Protein AF-A0A942V694-F1 (afdb_monomer_lite)

Sequence (223 aa):
MKKVVFLIVALILMGCSHNNITNNKSFADTCNTEEAICKRNYSVLAEEVEKFNTVGGAFILVNLENDEVLNSASISILESFDYNQDFSYTPNNVMKLLKKDRLATTSQFVQDYATFIKTANKKDLEELRENVTQGTAKKINIEGISIYGLTATDYKLDNPDDVVTTFLGHFIYQGQEYALITFLDAPKGIKSTYNFNSSGWNATELARKIVESVVLNANLAKR

Radius of gyration: 19.95 Å; chains: 1; bounding box: 40×88×41 Å

Structure (mmCIF, N/CA/C/O backbone):
data_AF-A0A942V694-F1
#
_entry.id   AF-A0A942V694-F1
#
loop_
_atom_site.group_PDB
_atom_site.id
_atom_site.type_symbol
_atom_site.label_atom_id
_atom_site.label_alt_id
_atom_site.label_comp_id
_atom_site.label_asym_id
_atom_site.label_entity_id
_atom_site.label_seq_id
_atom_site.pdbx_PDB_ins_code
_atom_site.Cartn_x
_atom_site.Cartn_y
_atom_site.Cartn_z
_atom_site.occupancy
_atom_site.B_iso_or_equiv
_atom_site.auth_seq_id
_atom_site.auth_comp_id
_atom_site.auth_asym_id
_atom_site.auth_atom_id
_atom_site.pdbx_PDB_model_num
ATOM 1 N N . MET A 1 1 ? 0.916 -71.285 13.491 1.00 44.69 1 MET A N 1
ATOM 2 C CA . MET A 1 1 ? 1.654 -70.184 12.832 1.00 44.69 1 MET A CA 1
ATOM 3 C C . MET A 1 1 ? 0.722 -69.449 11.874 1.00 44.69 1 MET A C 1
ATOM 5 O O . MET A 1 1 ? 0.488 -69.936 10.778 1.00 44.69 1 MET A O 1
ATOM 9 N N . LYS A 1 2 ? 0.150 -68.313 12.282 1.00 37.34 2 LYS A N 1
ATOM 10 C CA . LYS A 1 2 ? -0.494 -67.347 11.379 1.00 37.34 2 LYS A CA 1
ATOM 11 C C . LYS A 1 2 ? -0.083 -65.961 11.869 1.00 37.34 2 LYS A C 1
ATOM 13 O O . LYS A 1 2 ? -0.462 -65.565 12.964 1.00 37.34 2 LYS A O 1
ATOM 18 N N . LYS A 1 3 ? 0.798 -65.302 11.114 1.00 38.66 3 LYS A N 1
ATOM 19 C CA . LYS A 1 3 ? 1.272 -63.943 11.397 1.00 38.66 3 LYS A CA 1
ATOM 20 C C . LYS A 1 3 ? 0.160 -62.973 10.998 1.00 38.66 3 LYS A C 1
ATOM 22 O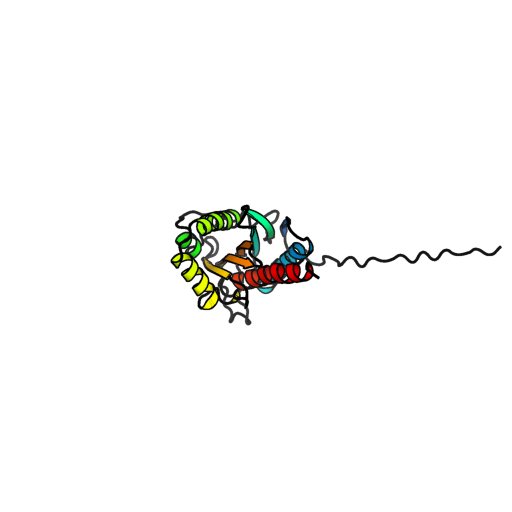 O . LYS A 1 3 ? -0.223 -62.942 9.833 1.00 38.66 3 LYS A O 1
ATOM 27 N N . VAL A 1 4 ? -0.363 -62.224 11.962 1.00 45.66 4 VAL A N 1
ATOM 28 C CA . VAL A 1 4 ? -1.246 -61.081 11.712 1.00 45.66 4 VAL A CA 1
ATOM 29 C C . VAL A 1 4 ? -0.344 -59.910 11.333 1.00 45.66 4 VAL A C 1
ATOM 31 O O . VAL A 1 4 ? 0.489 -59.483 12.129 1.00 45.66 4 VAL A O 1
ATOM 34 N N . VAL A 1 5 ? -0.452 -59.454 10.089 1.00 42.06 5 VAL A N 1
ATOM 35 C CA . VAL A 1 5 ? 0.247 -58.270 9.582 1.00 42.06 5 VAL A CA 1
ATOM 36 C C . VAL A 1 5 ? -0.581 -57.050 9.976 1.00 42.06 5 VAL A C 1
ATOM 38 O O . VAL A 1 5 ? -1.708 -56.892 9.513 1.00 42.06 5 VAL A O 1
ATOM 41 N N . PHE A 1 6 ? -0.035 -56.209 10.853 1.00 37.44 6 PHE A N 1
ATOM 42 C CA . PHE A 1 6 ? -0.572 -54.881 11.140 1.00 37.44 6 PHE A CA 1
ATOM 43 C C . PHE A 1 6 ? -0.340 -53.988 9.915 1.00 37.44 6 PHE A C 1
ATOM 45 O O . PHE A 1 6 ? 0.799 -53.647 9.597 1.00 37.44 6 PHE A O 1
ATOM 52 N N . LEU A 1 7 ? -1.415 -53.625 9.218 1.00 34.94 7 LEU A N 1
ATOM 53 C CA . LEU A 1 7 ? -1.384 -52.630 8.151 1.00 34.94 7 LEU A CA 1
ATOM 54 C C . LEU A 1 7 ? -1.483 -51.242 8.802 1.00 34.94 7 LEU A C 1
ATOM 56 O O . LEU A 1 7 ? -2.574 -50.765 9.107 1.00 34.94 7 LEU A O 1
ATOM 60 N N . ILE A 1 8 ? -0.339 -50.614 9.074 1.00 43.06 8 ILE A N 1
ATOM 61 C CA . ILE A 1 8 ? -0.289 -49.201 9.463 1.00 43.06 8 ILE A CA 1
ATOM 62 C C . ILE A 1 8 ? -0.575 -48.394 8.196 1.00 43.06 8 ILE A C 1
ATOM 64 O O . ILE A 1 8 ? 0.287 -48.235 7.334 1.00 43.06 8 ILE A O 1
ATOM 68 N N . VAL A 1 9 ? -1.813 -47.922 8.063 1.00 39.94 9 VAL A N 1
ATOM 69 C CA . VAL A 1 9 ? -2.175 -46.897 7.085 1.00 39.94 9 VAL A CA 1
ATOM 70 C C . VAL A 1 9 ? -1.525 -45.603 7.560 1.00 39.94 9 VAL A C 1
ATOM 72 O O . VAL A 1 9 ? -2.011 -44.952 8.483 1.00 39.94 9 VAL A O 1
ATOM 75 N N . ALA A 1 10 ? -0.380 -45.264 6.973 1.00 40.47 10 ALA A N 1
ATOM 76 C CA . ALA A 1 10 ? 0.222 -43.954 7.142 1.00 40.47 10 ALA A CA 1
ATOM 77 C C . ALA A 1 10 ? -0.746 -42.912 6.563 1.00 40.47 10 ALA A C 1
ATOM 79 O O . ALA A 1 10 ? -0.917 -42.823 5.346 1.00 40.47 10 ALA A O 1
ATOM 80 N N . LEU A 1 11 ? -1.405 -42.145 7.436 1.00 38.88 11 LEU A N 1
ATOM 81 C CA . LEU A 1 11 ? -2.049 -40.895 7.052 1.00 38.88 11 LEU A CA 1
ATOM 82 C C . LEU A 1 11 ? -0.938 -39.958 6.569 1.00 38.88 11 LEU A C 1
ATOM 84 O O . LEU A 1 11 ? -0.252 -39.315 7.364 1.00 38.88 11 LEU A O 1
ATOM 88 N N . ILE A 1 12 ? -0.740 -39.903 5.256 1.00 40.62 12 ILE A N 1
ATOM 89 C CA . ILE A 1 12 ? -0.000 -38.819 4.624 1.00 40.62 12 ILE A CA 1
ATOM 90 C C . ILE A 1 12 ? -0.906 -37.597 4.759 1.00 40.62 12 ILE A C 1
ATOM 92 O O . ILE A 1 12 ? -1.811 -37.381 3.954 1.00 40.62 12 ILE A O 1
ATOM 96 N N . LEU A 1 13 ? -0.704 -36.832 5.833 1.00 42.09 13 LEU A N 1
ATOM 97 C CA . LEU A 1 13 ? -1.158 -35.453 5.906 1.00 42.09 13 LEU A CA 1
ATOM 98 C C . LEU A 1 13 ? -0.535 -34.744 4.703 1.00 42.09 13 LEU A C 1
ATOM 100 O O . LEU A 1 13 ? 0.668 -34.488 4.677 1.00 42.09 13 LEU A O 1
ATOM 104 N N . MET A 1 14 ? -1.352 -34.478 3.684 1.00 44.06 14 MET A N 1
ATOM 105 C CA . MET A 1 14 ? -1.033 -33.508 2.647 1.00 44.06 14 MET A CA 1
ATOM 106 C C . MET A 1 14 ? -0.942 -32.147 3.336 1.00 44.06 14 MET A C 1
ATOM 108 O O . MET A 1 14 ? -1.908 -31.394 3.404 1.00 44.06 14 MET A O 1
ATOM 112 N N . GLY A 1 15 ? 0.225 -31.855 3.907 1.00 37.41 15 GLY A N 1
ATOM 113 C CA . GLY A 1 15 ? 0.620 -30.487 4.163 1.00 37.41 15 GLY A CA 1
ATOM 114 C C . GLY A 1 15 ? 0.620 -29.784 2.816 1.00 37.41 15 GLY A C 1
ATOM 115 O O . GLY A 1 15 ? 1.314 -30.221 1.896 1.00 37.41 15 GLY A O 1
ATOM 116 N N . CYS A 1 16 ? -0.199 -28.743 2.679 1.00 40.03 16 CYS A N 1
ATOM 117 C CA . CYS A 1 16 ? -0.121 -27.833 1.550 1.00 40.03 16 CYS A CA 1
ATOM 118 C C . CYS A 1 16 ? 1.316 -27.318 1.475 1.00 40.03 16 CYS A C 1
ATOM 120 O O . CYS A 1 16 ? 1.776 -26.520 2.295 1.00 40.03 16 CYS A O 1
ATOM 122 N N . SER A 1 17 ? 2.029 -27.879 0.510 1.00 34.69 17 SER A N 1
ATOM 123 C CA . SER A 1 17 ? 3.373 -27.522 0.119 1.00 34.69 17 SER A CA 1
ATOM 124 C C . SER A 1 17 ? 3.419 -26.015 -0.138 1.00 34.69 17 SER A C 1
ATOM 126 O O . SER A 1 17 ? 2.742 -25.513 -1.033 1.00 34.69 17 SER A O 1
ATOM 128 N N . HIS A 1 18 ? 4.191 -25.292 0.678 1.00 50.06 18 HIS A N 1
ATOM 129 C CA . HIS A 1 18 ? 4.671 -23.954 0.342 1.00 50.06 18 HIS A CA 1
ATOM 130 C C . HIS A 1 18 ? 5.668 -24.119 -0.807 1.00 50.06 18 HIS A C 1
ATOM 132 O O . HIS A 1 18 ? 6.870 -24.219 -0.577 1.00 50.06 18 HIS A O 1
ATOM 138 N N . ASN A 1 19 ? 5.170 -24.234 -2.034 1.00 42.19 19 ASN A N 1
ATOM 139 C CA . ASN A 1 19 ? 6.017 -24.251 -3.216 1.00 42.19 19 ASN A CA 1
ATOM 140 C C . ASN A 1 19 ? 6.008 -22.871 -3.876 1.00 42.19 19 ASN A C 1
ATOM 142 O O . ASN A 1 19 ? 4.957 -22.374 -4.271 1.00 42.19 19 ASN A O 1
ATOM 146 N N . ASN A 1 20 ? 7.231 -22.348 -4.029 1.00 41.53 20 ASN A N 1
ATOM 147 C CA . ASN A 1 20 ? 7.684 -21.221 -4.851 1.00 41.53 20 ASN A CA 1
ATOM 148 C C . ASN A 1 20 ? 7.769 -19.822 -4.215 1.00 41.53 20 ASN A C 1
ATOM 150 O O . ASN A 1 20 ? 7.378 -18.833 -4.820 1.00 41.53 20 ASN A O 1
ATOM 154 N N . ILE A 1 21 ? 8.457 -19.712 -3.073 1.00 51.19 21 ILE A N 1
ATOM 155 C CA . ILE A 1 21 ? 9.292 -18.526 -2.778 1.00 51.19 21 ILE A CA 1
ATOM 156 C C . ILE A 1 21 ? 10.756 -18.907 -3.062 1.00 51.19 21 ILE A C 1
ATOM 158 O O . ILE A 1 21 ? 11.577 -18.990 -2.159 1.00 51.19 21 ILE A O 1
ATOM 162 N N . THR A 1 22 ? 11.086 -19.274 -4.303 1.00 46.12 22 THR A N 1
ATOM 163 C CA . THR A 1 22 ? 12.432 -19.787 -4.658 1.00 46.12 22 THR A CA 1
ATOM 164 C C . THR A 1 22 ? 13.225 -18.873 -5.592 1.00 46.12 22 THR A C 1
ATOM 166 O O . THR A 1 22 ? 14.375 -19.180 -5.886 1.00 46.12 22 THR A O 1
ATOM 169 N N . ASN A 1 23 ? 12.658 -17.736 -6.015 1.00 55.78 23 ASN A N 1
ATOM 170 C CA . ASN A 1 23 ? 13.355 -16.729 -6.834 1.00 55.78 23 ASN A CA 1
ATOM 171 C C . ASN A 1 23 ? 13.641 -15.408 -6.093 1.00 55.78 23 ASN A C 1
ATOM 173 O O . ASN A 1 23 ? 14.324 -14.542 -6.636 1.00 55.78 23 ASN A O 1
ATOM 177 N N . ASN A 1 24 ? 13.150 -15.253 -4.861 1.00 58.69 24 ASN A N 1
ATOM 178 C CA . ASN A 1 24 ? 13.370 -14.056 -4.051 1.00 58.69 24 ASN A CA 1
ATOM 179 C C . ASN A 1 24 ? 14.595 -14.277 -3.170 1.00 58.69 24 ASN A C 1
ATOM 181 O O . ASN A 1 24 ? 14.651 -15.253 -2.424 1.00 58.69 24 ASN A O 1
ATOM 185 N N . LYS A 1 25 ? 15.581 -13.384 -3.264 1.00 68.62 25 LYS A N 1
ATOM 186 C CA . LYS A 1 25 ? 16.811 -13.492 -2.469 1.00 68.62 25 LYS A CA 1
ATOM 187 C C . LYS A 1 25 ? 16.602 -13.085 -1.009 1.00 68.62 25 LYS A C 1
ATOM 189 O O . LYS A 1 25 ? 17.443 -13.398 -0.171 1.00 68.62 25 LYS A O 1
ATOM 194 N N . SER A 1 26 ? 15.486 -12.427 -0.694 1.00 91.06 26 SER A N 1
ATOM 195 C CA . SER A 1 26 ? 15.079 -12.132 0.676 1.00 91.06 26 SER A CA 1
ATOM 196 C C . SER A 1 26 ? 13.559 -12.144 0.844 1.00 91.06 26 SER A C 1
ATOM 198 O O . SER A 1 26 ? 12.813 -11.711 -0.041 1.00 91.06 26 SER A O 1
ATOM 200 N N . PHE A 1 27 ? 13.130 -12.654 1.998 1.00 95.31 27 PHE A N 1
ATOM 201 C CA . PHE A 1 27 ? 11.769 -12.586 2.510 1.00 95.31 27 PHE A CA 1
ATOM 202 C C . PHE A 1 27 ? 11.837 -12.234 3.999 1.00 95.31 27 PHE A C 1
ATOM 204 O O . PHE A 1 27 ? 12.536 -12.911 4.754 1.00 95.31 27 PHE A O 1
ATOM 211 N N . ALA A 1 28 ? 11.131 -11.183 4.403 1.00 96.50 28 ALA A N 1
ATOM 212 C CA . ALA A 1 28 ? 10.998 -10.759 5.795 1.00 96.50 28 ALA A CA 1
ATOM 213 C C . ALA A 1 28 ? 9.519 -10.538 6.103 1.00 96.50 28 ALA A C 1
ATOM 215 O O . ALA A 1 28 ? 8.803 -9.969 5.279 1.00 96.50 28 ALA A O 1
ATOM 216 N N . ASP A 1 29 ? 9.048 -10.984 7.265 1.00 97.44 29 ASP A N 1
ATOM 217 C CA . ASP A 1 29 ? 7.632 -10.908 7.609 1.00 97.44 29 ASP A CA 1
ATOM 218 C C . ASP A 1 29 ? 7.370 -10.714 9.106 1.00 97.44 29 ASP A C 1
ATOM 220 O O . ASP A 1 29 ? 8.244 -10.855 9.960 1.00 97.44 29 ASP A O 1
ATOM 224 N N . THR A 1 30 ? 6.137 -10.336 9.426 1.00 98.00 30 THR A N 1
ATOM 225 C CA . THR A 1 30 ? 5.597 -10.323 10.788 1.00 98.00 30 THR A CA 1
ATOM 226 C C . THR A 1 30 ? 4.150 -10.788 10.729 1.00 98.00 30 THR A C 1
ATOM 228 O O . THR A 1 30 ? 3.381 -10.337 9.874 1.00 98.00 30 THR A O 1
ATOM 231 N N . CYS A 1 31 ? 3.761 -11.666 11.654 1.00 97.56 31 CYS A N 1
ATOM 232 C CA . CYS A 1 31 ? 2.393 -12.156 11.781 1.00 97.56 31 CYS A CA 1
ATOM 233 C C . CYS A 1 31 ? 1.949 -12.134 13.247 1.00 97.56 31 CYS A C 1
ATOM 235 O O . CYS A 1 31 ? 2.303 -13.018 14.022 1.00 97.56 31 CYS A O 1
ATOM 237 N N . ASN A 1 32 ? 1.137 -11.136 13.593 1.00 96.69 32 ASN A N 1
ATOM 238 C CA . ASN A 1 32 ? 0.504 -10.956 14.902 1.00 96.69 32 ASN A CA 1
ATOM 239 C C . ASN A 1 32 ? -1.033 -11.055 14.784 1.00 96.69 32 ASN A C 1
ATOM 241 O O . ASN A 1 32 ? -1.786 -10.437 15.530 1.00 96.69 32 ASN A O 1
ATOM 245 N N . THR A 1 33 ? -1.519 -11.811 13.798 1.00 92.56 33 THR A N 1
ATOM 246 C CA . THR A 1 33 ? -2.944 -12.083 13.557 1.00 92.56 33 THR A CA 1
ATOM 247 C C . THR A 1 33 ? -3.130 -13.555 13.167 1.00 92.56 33 THR A C 1
ATOM 249 O O . THR A 1 33 ? -2.228 -14.368 13.366 1.00 92.56 33 THR A O 1
ATOM 252 N N . GLU A 1 34 ? -4.290 -13.938 12.635 1.00 92.56 34 GLU A N 1
ATOM 253 C CA . GLU A 1 34 ? -4.532 -15.313 12.200 1.00 92.56 34 GLU A CA 1
ATOM 254 C C . GLU A 1 34 ? -3.532 -15.751 11.117 1.00 92.56 34 GLU A C 1
ATOM 256 O O . GLU A 1 34 ? -3.403 -15.125 10.062 1.00 92.56 34 GLU A O 1
ATOM 261 N N . GLU A 1 35 ? -2.871 -16.889 11.340 1.00 92.62 35 GLU A N 1
ATOM 262 C CA . GLU A 1 35 ? -1.840 -17.430 10.444 1.00 92.62 35 GLU A CA 1
ATOM 263 C C . GLU A 1 35 ? -2.348 -17.617 9.001 1.00 92.62 35 GLU A C 1
ATOM 265 O O . GLU A 1 35 ? -1.611 -17.407 8.034 1.00 92.62 35 GLU A O 1
ATOM 270 N N . ALA A 1 36 ? -3.628 -17.969 8.839 1.00 92.19 36 ALA A N 1
ATOM 271 C CA . ALA A 1 36 ? -4.270 -18.110 7.534 1.00 92.19 36 ALA A CA 1
ATOM 272 C C . ALA A 1 36 ? -4.338 -16.779 6.760 1.00 92.19 36 ALA A C 1
ATOM 274 O O . ALA A 1 36 ? -4.115 -16.767 5.546 1.00 92.19 36 ALA A O 1
ATOM 275 N N . ILE A 1 37 ? -4.589 -15.660 7.453 1.00 93.69 37 ILE A N 1
ATOM 276 C CA . ILE A 1 37 ? -4.586 -14.313 6.863 1.00 93.69 37 ILE A CA 1
ATOM 277 C C . ILE A 1 37 ? -3.171 -13.965 6.402 1.00 93.69 37 ILE A C 1
ATOM 279 O O . ILE A 1 37 ? -2.987 -13.580 5.247 1.00 93.69 37 ILE A O 1
ATOM 283 N N . CYS A 1 38 ? -2.172 -14.166 7.267 1.00 96.56 38 CYS A N 1
ATOM 284 C CA . CYS A 1 38 ? -0.771 -13.888 6.955 1.00 96.56 38 CYS A CA 1
ATOM 285 C C . CYS A 1 38 ? -0.301 -14.680 5.727 1.00 96.56 38 CYS A C 1
ATOM 287 O O . CYS A 1 38 ? 0.155 -14.091 4.750 1.00 96.56 38 CYS A O 1
ATOM 289 N N . LYS A 1 39 ? -0.511 -16.004 5.707 1.00 95.44 39 LYS A N 1
ATOM 290 C CA . LYS A 1 39 ? -0.142 -16.868 4.569 1.00 95.44 39 LYS A CA 1
ATOM 291 C C . LYS A 1 39 ? -0.796 -16.433 3.258 1.00 95.44 39 LYS A C 1
ATOM 293 O O . LYS A 1 39 ? -0.138 -16.412 2.212 1.00 95.44 39 LYS A O 1
ATOM 298 N N . ARG A 1 40 ? -2.079 -16.055 3.302 1.00 96.06 40 ARG A N 1
ATOM 299 C CA . ARG A 1 40 ? -2.786 -15.530 2.126 1.00 96.06 40 ARG A CA 1
ATOM 300 C C . ARG A 1 40 ? -2.174 -14.212 1.658 1.00 96.06 40 ARG A C 1
ATOM 302 O O . ARG A 1 40 ? -1.935 -14.052 0.467 1.00 96.06 40 ARG A O 1
ATOM 309 N N . ASN A 1 41 ? -1.876 -13.302 2.578 1.00 97.94 41 ASN A N 1
ATOM 310 C CA . ASN A 1 41 ? -1.279 -12.006 2.267 1.00 97.94 41 ASN A CA 1
ATOM 311 C C . ASN A 1 41 ? 0.138 -12.129 1.691 1.00 97.94 41 ASN A C 1
ATOM 313 O O . ASN A 1 41 ? 0.483 -11.411 0.755 1.00 97.94 41 ASN A O 1
ATOM 317 N N . TYR A 1 42 ? 0.939 -13.076 2.183 1.00 97.94 42 TYR A N 1
ATOM 318 C CA . TYR A 1 42 ? 2.275 -13.355 1.646 1.00 97.94 42 TYR A CA 1
ATOM 319 C C . TYR A 1 42 ? 2.207 -13.883 0.215 1.00 97.94 42 TYR A C 1
ATOM 321 O O . TYR A 1 42 ? 2.957 -13.433 -0.649 1.00 97.94 42 TYR A O 1
ATOM 329 N N . SER A 1 43 ? 1.255 -14.782 -0.050 1.00 96.81 43 SER A N 1
ATOM 330 C CA . SER A 1 43 ? 1.003 -15.304 -1.398 1.00 96.81 43 SER A CA 1
ATOM 331 C C . SER A 1 43 ? 0.549 -14.188 -2.342 1.00 96.81 43 SER A C 1
ATOM 333 O O . SER A 1 43 ? 1.079 -14.056 -3.438 1.00 96.81 43 SER A O 1
ATOM 335 N N . VAL A 1 44 ? -0.361 -13.322 -1.884 1.00 97.94 44 VAL A N 1
ATOM 336 C CA . VAL A 1 44 ? -0.815 -12.139 -2.631 1.00 97.94 44 VAL A CA 1
ATOM 337 C C . VAL A 1 44 ? 0.350 -11.211 -2.989 1.00 97.94 44 VAL A C 1
ATOM 339 O O . VAL A 1 44 ? 0.422 -10.744 -4.125 1.00 97.94 44 VAL A O 1
ATOM 342 N N . LEU A 1 45 ? 1.268 -10.944 -2.052 1.00 98.38 45 LEU A N 1
ATOM 343 C CA . LEU A 1 45 ? 2.449 -10.126 -2.333 1.00 98.38 45 LEU A CA 1
ATOM 344 C C . LEU A 1 45 ? 3.338 -10.788 -3.394 1.00 98.38 45 LEU A C 1
ATOM 346 O O . LEU A 1 45 ? 3.735 -10.120 -4.346 1.00 98.38 45 LEU A O 1
ATOM 350 N N . ALA A 1 46 ? 3.621 -12.086 -3.254 1.00 97.38 46 ALA A N 1
ATOM 351 C CA . ALA A 1 46 ? 4.437 -12.831 -4.211 1.00 97.38 46 ALA A CA 1
ATOM 352 C C . ALA A 1 46 ? 3.822 -12.829 -5.622 1.00 97.38 46 ALA A C 1
ATOM 354 O O . ALA A 1 46 ? 4.522 -12.544 -6.592 1.00 97.38 46 ALA A O 1
ATOM 355 N N . GLU A 1 47 ? 2.510 -13.061 -5.729 1.00 97.12 47 GLU A N 1
ATOM 356 C CA . GLU A 1 47 ? 1.776 -13.019 -6.997 1.00 97.12 47 GLU A CA 1
ATOM 357 C C . GLU A 1 47 ? 1.863 -11.647 -7.675 1.00 97.12 47 GLU A C 1
ATOM 359 O O . GLU A 1 47 ? 2.059 -11.572 -8.886 1.00 97.12 47 GLU A O 1
ATOM 364 N N . GLU A 1 48 ? 1.706 -10.548 -6.928 1.00 97.81 48 GLU A N 1
ATOM 365 C CA . GLU A 1 48 ? 1.763 -9.204 -7.514 1.00 97.81 48 GLU A CA 1
ATOM 366 C C . GLU A 1 48 ? 3.200 -8.791 -7.881 1.00 97.81 48 GLU A C 1
ATOM 368 O O . GLU A 1 48 ? 3.390 -8.145 -8.914 1.00 97.81 48 GLU A O 1
ATOM 373 N N . VAL A 1 49 ? 4.208 -9.210 -7.103 1.00 97.12 49 VAL A N 1
ATOM 374 C CA . VAL A 1 49 ? 5.635 -9.046 -7.448 1.00 97.12 49 VAL A CA 1
ATOM 375 C C . VAL A 1 49 ? 5.955 -9.746 -8.772 1.00 97.12 49 VAL A C 1
ATOM 377 O O . VAL A 1 49 ? 6.550 -9.141 -9.667 1.00 97.12 49 VAL A O 1
ATOM 380 N N . GLU A 1 50 ? 5.504 -10.990 -8.944 1.00 96.44 50 GLU A N 1
ATOM 381 C CA . GLU A 1 50 ? 5.706 -11.748 -10.182 1.00 96.44 50 GLU A CA 1
ATOM 382 C C . GLU A 1 50 ? 4.930 -11.136 -11.357 1.00 96.44 50 GLU A C 1
ATOM 384 O O . GLU A 1 50 ? 5.499 -10.854 -12.414 1.00 96.44 50 GLU A O 1
ATOM 389 N N . LYS A 1 51 ? 3.635 -10.865 -11.169 1.00 97.31 51 LYS A N 1
ATOM 390 C CA . LYS A 1 51 ? 2.732 -10.320 -12.196 1.00 97.31 51 LYS A CA 1
ATOM 391 C C . LYS A 1 51 ? 3.233 -9.012 -12.797 1.00 97.31 51 LYS A C 1
ATOM 393 O O . LYS A 1 51 ? 3.069 -8.796 -13.999 1.00 97.31 51 LYS A O 1
ATOM 398 N N . PHE A 1 52 ? 3.798 -8.131 -11.974 1.00 97.44 52 PHE A N 1
ATOM 399 C CA . PHE A 1 52 ? 4.342 -6.851 -12.425 1.00 97.44 52 PHE A CA 1
ATOM 400 C C . PHE A 1 52 ? 5.845 -6.893 -12.705 1.00 97.44 52 PHE A C 1
ATOM 402 O O . PHE A 1 52 ? 6.410 -5.849 -13.031 1.00 97.44 52 PHE A O 1
ATOM 409 N N . ASN A 1 53 ? 6.481 -8.068 -12.620 1.00 96.25 53 ASN A N 1
ATOM 410 C CA . ASN A 1 53 ? 7.917 -8.258 -12.820 1.00 96.25 53 ASN A CA 1
ATOM 411 C C . ASN A 1 53 ? 8.743 -7.209 -12.052 1.00 96.25 53 ASN A C 1
ATOM 413 O O . ASN A 1 53 ? 9.534 -6.465 -12.641 1.00 96.25 53 ASN A O 1
ATOM 417 N N . THR A 1 54 ? 8.457 -7.081 -10.756 1.00 96.00 54 THR A N 1
ATOM 418 C CA . THR A 1 54 ? 9.051 -6.052 -9.897 1.00 96.00 54 THR A CA 1
ATOM 419 C C . THR A 1 54 ? 10.428 -6.488 -9.386 1.00 96.00 54 THR A C 1
ATOM 421 O O . THR A 1 54 ? 10.767 -7.670 -9.387 1.00 96.00 54 THR A O 1
ATOM 424 N N . VAL A 1 55 ? 11.238 -5.529 -8.929 1.00 95.56 55 VAL A N 1
ATOM 425 C CA . VAL A 1 55 ? 12.494 -5.811 -8.195 1.00 95.56 55 VAL A CA 1
ATOM 426 C C . VAL A 1 55 ? 12.185 -6.304 -6.777 1.00 95.56 55 VAL A C 1
ATOM 428 O O . VAL A 1 55 ? 12.928 -7.086 -6.184 1.00 95.56 55 VAL A O 1
ATOM 431 N N . GLY A 1 56 ? 11.052 -5.870 -6.239 1.00 96.75 56 GLY A N 1
ATOM 432 C CA . GLY A 1 56 ? 10.539 -6.320 -4.964 1.00 96.75 56 GLY A CA 1
ATOM 433 C C . GLY A 1 56 ? 9.250 -5.608 -4.598 1.00 96.75 56 GLY A C 1
ATOM 434 O O . GLY A 1 56 ? 8.648 -4.890 -5.407 1.00 96.75 56 GLY A O 1
ATOM 435 N N . GLY A 1 57 ? 8.811 -5.827 -3.370 1.00 97.94 57 GLY A N 1
ATOM 436 C CA . GLY A 1 57 ? 7.577 -5.261 -2.862 1.00 97.94 57 GLY A CA 1
ATOM 437 C C . GLY A 1 57 ? 7.419 -5.489 -1.372 1.00 97.94 57 GLY A C 1
ATOM 438 O O . GLY A 1 57 ? 8.118 -6.306 -0.771 1.00 97.94 57 GLY A O 1
ATOM 439 N N . ALA A 1 58 ? 6.491 -4.754 -0.774 1.00 98.69 58 ALA A N 1
ATOM 440 C CA . ALA A 1 58 ? 6.181 -4.884 0.635 1.00 98.69 58 ALA A CA 1
ATOM 441 C C . ALA A 1 58 ? 4.768 -4.413 0.971 1.00 98.69 58 ALA A C 1
ATOM 443 O O . ALA A 1 58 ? 4.139 -3.663 0.219 1.00 98.69 58 ALA A O 1
ATOM 444 N N . PHE A 1 59 ? 4.291 -4.816 2.142 1.00 98.81 59 PHE A N 1
ATOM 445 C CA . PHE A 1 59 ? 3.137 -4.204 2.784 1.00 98.81 59 PHE A CA 1
ATOM 446 C C . PHE A 1 59 ? 3.283 -4.225 4.306 1.00 98.81 59 PHE A C 1
ATOM 448 O O . PHE A 1 59 ? 3.967 -5.089 4.858 1.00 98.81 59 PHE A O 1
ATOM 455 N N . ILE A 1 60 ? 2.581 -3.309 4.976 1.00 98.88 60 ILE A N 1
ATOM 456 C CA . ILE A 1 60 ? 2.411 -3.302 6.433 1.00 98.88 60 ILE A CA 1
ATOM 457 C C . ILE A 1 60 ? 0.951 -2.978 6.745 1.00 98.88 60 ILE A C 1
ATOM 459 O O . ILE A 1 60 ? 0.435 -1.947 6.309 1.00 98.88 60 ILE A O 1
ATOM 463 N N . LEU A 1 61 ? 0.307 -3.863 7.500 1.00 98.62 61 LEU A N 1
ATOM 464 C CA . LEU A 1 61 ? -1.033 -3.719 8.053 1.00 98.62 61 LEU A CA 1
ATOM 465 C C . LEU A 1 61 ? -0.925 -3.438 9.556 1.00 98.62 61 LEU A C 1
ATOM 467 O O . LEU A 1 61 ? -0.349 -4.234 10.300 1.00 98.62 61 LEU A O 1
ATOM 471 N N . VAL A 1 62 ? -1.504 -2.326 9.996 1.00 98.44 62 VAL A N 1
ATOM 472 C CA . VAL A 1 62 ? -1.438 -1.829 11.375 1.00 98.44 62 VAL A CA 1
ATOM 473 C C . VAL A 1 62 ? -2.845 -1.695 11.942 1.00 98.44 62 VAL A C 1
ATOM 475 O O . VAL A 1 62 ? -3.733 -1.180 11.264 1.00 98.44 62 VAL A O 1
ATOM 478 N N . ASN A 1 63 ? -3.052 -2.123 13.184 1.00 96.88 63 ASN A N 1
ATOM 479 C CA . ASN A 1 63 ? -4.255 -1.796 13.942 1.00 96.88 63 ASN A CA 1
ATOM 480 C C . ASN A 1 63 ? -4.143 -0.359 14.477 1.00 96.88 63 ASN A C 1
ATOM 482 O O . ASN A 1 63 ? -3.227 -0.050 15.231 1.00 96.88 63 ASN A O 1
ATOM 486 N N . LEU A 1 64 ? -5.070 0.524 14.097 1.00 96.56 64 LEU A N 1
ATOM 487 C CA . LEU A 1 64 ? -5.021 1.942 14.480 1.00 96.56 64 LEU A CA 1
ATOM 488 C C . LEU A 1 64 ? -5.430 2.222 15.933 1.00 96.56 64 LEU A C 1
ATOM 490 O O . LEU A 1 64 ? -5.190 3.323 16.429 1.00 96.56 64 LEU A O 1
ATOM 494 N N . GLU A 1 65 ? -6.036 1.255 16.621 1.00 94.06 65 GLU A N 1
ATOM 495 C CA . GLU A 1 65 ? -6.433 1.407 18.023 1.00 94.06 65 GLU A CA 1
ATOM 496 C C . GLU A 1 65 ? -5.233 1.306 18.971 1.00 94.06 65 GLU A C 1
ATOM 498 O O . GLU A 1 65 ? -5.116 2.095 19.908 1.00 94.06 65 GLU A O 1
ATOM 503 N N . ASN A 1 66 ? -4.328 0.358 18.716 1.00 94.75 66 ASN A N 1
ATOM 504 C CA . ASN A 1 66 ? -3.169 0.073 19.566 1.00 94.75 66 ASN A CA 1
ATOM 505 C C . ASN A 1 66 ? -1.813 0.284 18.861 1.00 94.75 66 ASN A C 1
ATOM 507 O O . ASN A 1 66 ? -0.775 0.008 19.457 1.00 94.75 66 ASN A O 1
ATOM 511 N 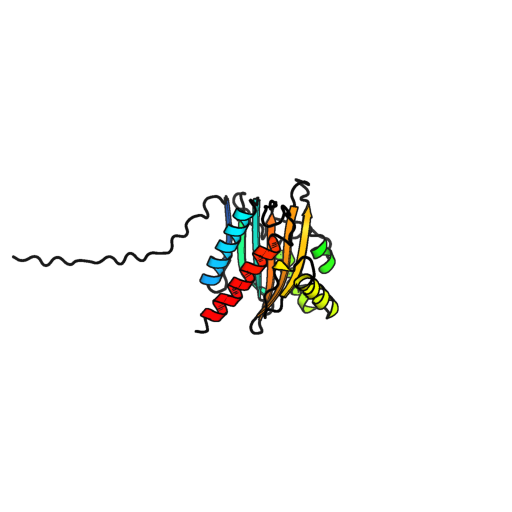N . ASP A 1 67 ? -1.823 0.774 17.618 1.00 94.88 67 ASP A N 1
ATOM 512 C CA . ASP A 1 67 ? -0.659 0.993 16.747 1.00 94.88 67 ASP A CA 1
ATOM 513 C C . ASP A 1 67 ? 0.188 -0.277 16.478 1.00 94.88 67 ASP A C 1
ATOM 515 O O . ASP A 1 67 ? 1.351 -0.192 16.075 1.00 94.88 67 ASP A O 1
ATOM 519 N N . GLU A 1 68 ? -0.381 -1.471 16.672 1.00 96.50 68 GLU A N 1
ATOM 520 C CA . GLU A 1 68 ? 0.311 -2.749 16.490 1.00 96.50 68 GLU A CA 1
ATOM 521 C C . GLU A 1 68 ? 0.389 -3.158 15.013 1.00 96.50 68 GLU A C 1
ATOM 523 O O . GLU A 1 68 ? -0.610 -3.139 14.288 1.00 96.50 68 GLU A O 1
ATOM 528 N N . VAL A 1 69 ? 1.569 -3.602 14.563 1.00 98.12 69 VAL A N 1
ATOM 529 C CA . VAL A 1 69 ? 1.729 -4.254 13.253 1.00 98.12 69 VAL A CA 1
ATOM 530 C C . VAL A 1 69 ? 1.105 -5.647 13.321 1.00 98.12 69 VAL A C 1
ATOM 532 O O . VAL A 1 69 ? 1.667 -6.552 13.934 1.00 98.12 69 VAL A O 1
ATOM 535 N N . LEU A 1 70 ? -0.044 -5.829 12.672 1.00 97.75 70 LEU A N 1
ATOM 536 C CA . LEU A 1 70 ? -0.757 -7.108 12.636 1.00 97.75 70 LEU A CA 1
ATOM 537 C C . LEU A 1 70 ? -0.148 -8.073 11.626 1.00 97.75 70 LEU A C 1
ATOM 539 O O . LEU A 1 70 ? -0.063 -9.275 11.870 1.00 97.75 70 LEU A O 1
ATOM 543 N N . ASN A 1 71 ? 0.231 -7.557 10.459 1.00 98.56 71 ASN A N 1
ATOM 544 C CA . ASN A 1 71 ? 0.816 -8.358 9.400 1.00 98.56 71 ASN A CA 1
ATOM 545 C C . ASN A 1 71 ? 1.682 -7.495 8.484 1.00 98.56 71 ASN A C 1
ATOM 547 O O . ASN A 1 71 ? 1.243 -6.443 8.026 1.00 98.56 71 ASN A O 1
ATOM 551 N N . SER A 1 72 ? 2.888 -7.949 8.175 1.00 98.62 72 SER A N 1
ATOM 552 C CA . SER A 1 72 ? 3.748 -7.317 7.178 1.00 98.62 72 SER A CA 1
ATOM 553 C C . SER A 1 72 ? 4.519 -8.366 6.404 1.00 98.62 72 SER A C 1
ATOM 555 O O . SER A 1 72 ? 4.798 -9.444 6.924 1.00 98.62 72 SER A O 1
ATOM 557 N N . ALA A 1 73 ? 4.902 -8.031 5.179 1.00 98.44 73 ALA A N 1
ATOM 558 C CA . ALA A 1 73 ? 5.890 -8.799 4.441 1.00 98.44 73 ALA A CA 1
ATOM 559 C C . ALA A 1 73 ? 6.719 -7.895 3.537 1.00 98.44 73 ALA A C 1
ATOM 561 O O . ALA A 1 73 ? 6.265 -6.824 3.124 1.00 98.44 73 ALA A O 1
ATOM 562 N N . SER A 1 74 ? 7.918 -8.357 3.213 1.00 98.50 74 SER A N 1
ATOM 563 C CA . SER A 1 74 ? 8.787 -7.815 2.186 1.00 98.50 74 SER A CA 1
ATOM 564 C C . SER A 1 74 ? 9.377 -8.946 1.357 1.00 98.50 74 SER A C 1
ATOM 566 O O . SER A 1 74 ? 9.767 -9.986 1.884 1.00 98.50 74 SER A O 1
ATOM 568 N N . ILE A 1 75 ? 9.425 -8.726 0.048 1.00 97.56 75 ILE A N 1
ATOM 569 C CA . ILE A 1 75 ? 10.072 -9.579 -0.939 1.00 97.56 75 ILE A CA 1
ATOM 570 C C . ILE A 1 75 ? 11.107 -8.738 -1.681 1.00 97.56 75 ILE A C 1
ATOM 572 O O . ILE A 1 75 ? 10.781 -7.652 -2.165 1.00 97.56 75 ILE A O 1
ATOM 576 N N . SER A 1 76 ? 12.327 -9.259 -1.816 1.00 95.81 76 SER A N 1
ATOM 577 C CA . SER A 1 76 ? 13.403 -8.598 -2.557 1.00 95.81 76 SER A CA 1
ATOM 578 C C . SER A 1 76 ? 14.247 -9.577 -3.371 1.00 95.81 76 SER A C 1
ATOM 580 O O . SER A 1 76 ? 14.488 -10.718 -2.964 1.00 95.81 76 SER A O 1
ATOM 582 N N . ILE A 1 77 ? 14.753 -9.111 -4.518 1.00 93.06 77 ILE A N 1
ATOM 583 C CA . ILE A 1 77 ? 15.832 -9.781 -5.262 1.00 93.06 77 ILE A CA 1
ATOM 584 C C . ILE A 1 77 ? 17.225 -9.498 -4.684 1.00 93.06 77 ILE A C 1
ATOM 586 O O . ILE A 1 77 ? 18.213 -10.031 -5.195 1.00 93.06 77 ILE A O 1
ATOM 590 N N . LEU A 1 78 ? 17.334 -8.633 -3.676 1.00 91.44 78 LEU A N 1
ATOM 591 C CA . LEU A 1 78 ? 18.564 -8.392 -2.929 1.00 91.44 78 LEU A CA 1
ATOM 592 C C . LEU A 1 78 ? 18.608 -9.330 -1.720 1.00 91.44 78 LEU A C 1
ATOM 594 O O . LEU A 1 78 ? 17.582 -9.610 -1.105 1.00 91.44 78 LEU A O 1
ATOM 598 N N . GLU A 1 79 ? 19.792 -9.848 -1.402 1.00 90.56 79 GLU A N 1
ATOM 599 C CA . GLU A 1 79 ? 19.981 -10.698 -0.224 1.00 90.56 79 GLU A CA 1
ATOM 600 C C . GLU A 1 79 ? 19.833 -9.870 1.053 1.00 90.56 79 GLU A C 1
ATOM 602 O O . GLU A 1 79 ? 20.370 -8.767 1.140 1.00 90.56 79 GLU A O 1
ATOM 607 N N . SER A 1 80 ? 19.128 -10.425 2.044 1.00 91.19 80 SER A N 1
ATOM 608 C CA . SER A 1 80 ? 18.951 -9.815 3.372 1.00 91.19 80 SER A CA 1
ATOM 609 C C . SER A 1 80 ? 18.438 -8.366 3.344 1.00 91.19 80 SER A C 1
ATOM 611 O O . SER A 1 80 ? 18.899 -7.547 4.132 1.00 91.19 80 SER A O 1
ATOM 613 N N . PHE A 1 81 ? 17.515 -8.050 2.431 1.00 95.31 81 PHE A N 1
ATOM 614 C CA . PHE A 1 81 ? 16.967 -6.705 2.258 1.00 95.31 8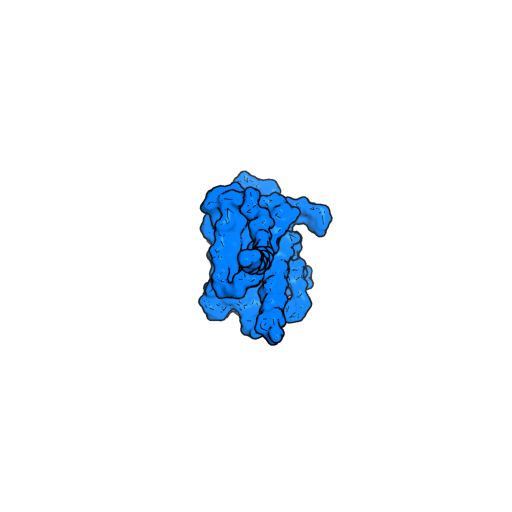1 PHE A CA 1
ATOM 615 C C . PHE A 1 81 ? 15.465 -6.682 2.540 1.00 95.31 81 PHE A C 1
ATOM 617 O O . PHE A 1 81 ? 14.689 -7.331 1.834 1.00 95.31 81 PHE A O 1
ATOM 624 N N . ASP A 1 82 ? 15.062 -5.887 3.526 1.00 96.88 82 ASP A N 1
ATOM 625 C CA . ASP A 1 82 ? 13.672 -5.669 3.908 1.00 96.88 82 ASP A CA 1
ATOM 626 C C . ASP A 1 82 ? 13.213 -4.278 3.456 1.00 96.88 82 ASP A C 1
ATOM 628 O O . ASP A 1 82 ? 13.551 -3.258 4.055 1.00 96.88 82 ASP A O 1
ATOM 632 N N . TYR A 1 83 ? 12.364 -4.211 2.430 1.00 97.50 83 TYR A N 1
ATOM 633 C CA . TYR A 1 83 ? 11.768 -2.947 1.978 1.00 97.50 83 TYR A CA 1
ATOM 634 C C . TYR A 1 83 ? 10.959 -2.230 3.067 1.00 97.50 83 TYR A C 1
ATOM 636 O O . TYR A 1 83 ? 10.697 -1.033 2.925 1.00 97.50 83 TYR A O 1
ATOM 644 N N . ASN A 1 84 ? 10.572 -2.915 4.149 1.00 96.88 84 ASN A N 1
ATOM 645 C CA . ASN A 1 84 ? 9.905 -2.269 5.267 1.00 96.88 84 ASN A CA 1
ATOM 646 C C . ASN A 1 84 ? 10.819 -1.395 6.126 1.00 96.88 84 ASN A C 1
ATOM 648 O O . ASN A 1 84 ? 10.319 -0.467 6.772 1.00 96.88 84 ASN A O 1
ATOM 652 N N . GLN A 1 85 ? 12.129 -1.650 6.114 1.00 96.75 85 GLN A N 1
ATOM 653 C CA . GLN A 1 85 ? 13.103 -0.996 6.995 1.00 96.75 85 GLN A CA 1
ATOM 654 C C . GLN A 1 85 ? 14.301 -0.400 6.252 1.00 96.75 85 GLN A C 1
ATOM 656 O O . GLN A 1 85 ? 14.806 0.649 6.645 1.00 96.75 85 GLN A O 1
ATOM 661 N N . ASP A 1 86 ? 14.733 -1.022 5.161 1.00 96.38 86 ASP A N 1
ATOM 662 C CA . ASP A 1 86 ? 16.017 -0.719 4.527 1.00 96.38 86 ASP A CA 1
ATOM 663 C C . ASP A 1 86 ? 15.880 0.253 3.349 1.00 96.38 86 ASP A C 1
ATOM 665 O O . ASP A 1 86 ? 16.838 0.935 2.979 1.00 96.38 86 ASP A O 1
ATOM 669 N N . PHE A 1 87 ? 14.683 0.365 2.760 1.00 94.50 87 PHE A N 1
ATOM 670 C CA . PHE A 1 87 ? 14.429 1.265 1.637 1.00 94.50 87 PHE A CA 1
ATOM 671 C C . PHE A 1 87 ? 13.769 2.569 2.088 1.00 94.50 87 PHE A C 1
ATOM 673 O O . PHE A 1 87 ? 12.610 2.587 2.505 1.00 94.50 87 PHE A O 1
ATOM 680 N N . SER A 1 88 ? 14.494 3.681 1.954 1.00 93.88 88 SER A N 1
ATOM 681 C CA . SER A 1 88 ? 13.973 5.025 2.216 1.00 93.88 88 SER A CA 1
ATOM 682 C C . SER A 1 88 ? 13.787 5.813 0.922 1.00 93.88 88 SER A C 1
ATOM 684 O O . SER A 1 88 ? 14.687 5.867 0.088 1.00 93.88 88 SER A O 1
ATOM 686 N N . TYR A 1 89 ? 12.632 6.458 0.767 1.00 92.88 89 TYR A N 1
ATOM 687 C CA . TYR A 1 89 ? 12.288 7.277 -0.402 1.00 92.88 89 TYR A CA 1
ATOM 688 C C . TYR A 1 89 ? 11.410 8.465 0.011 1.00 92.88 89 TYR A C 1
ATOM 690 O O . TYR A 1 89 ? 11.061 8.592 1.182 1.00 92.88 89 TYR A O 1
ATOM 698 N N . THR A 1 90 ? 11.089 9.364 -0.923 1.00 88.75 90 THR A N 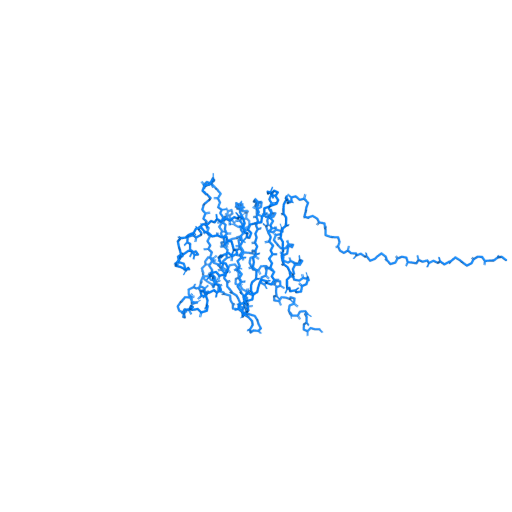1
ATOM 699 C CA . THR A 1 90 ? 10.264 10.558 -0.659 1.00 88.75 90 THR A CA 1
ATOM 700 C C . THR A 1 90 ? 9.047 10.557 -1.587 1.00 88.75 90 THR A C 1
ATOM 702 O O . THR A 1 90 ? 9.103 11.148 -2.663 1.00 88.75 90 THR A O 1
ATOM 705 N N . PRO A 1 91 ? 7.942 9.886 -1.212 1.00 85.25 91 PRO A N 1
ATOM 706 C CA . PRO A 1 91 ? 6.729 9.891 -2.014 1.00 85.25 91 PRO A CA 1
ATOM 707 C C . PRO A 1 91 ? 6.035 11.250 -1.942 1.00 85.25 91 PRO A C 1
ATOM 709 O O . PRO A 1 91 ? 5.448 11.591 -0.912 1.00 85.25 91 PRO A O 1
ATOM 712 N N . ASN A 1 92 ? 6.063 12.028 -3.026 1.00 86.44 92 ASN A N 1
ATOM 713 C CA . ASN A 1 92 ? 5.669 13.445 -3.005 1.00 86.44 92 ASN A CA 1
ATOM 714 C C . ASN A 1 92 ? 4.239 13.669 -2.482 1.00 86.44 92 ASN A C 1
ATOM 716 O O . ASN A 1 92 ? 3.999 14.531 -1.633 1.00 86.44 92 ASN A O 1
ATOM 720 N N . ASN A 1 93 ? 3.280 12.860 -2.944 1.00 88.56 93 ASN A N 1
ATOM 721 C CA . ASN A 1 93 ? 1.879 12.977 -2.522 1.00 88.56 93 ASN A CA 1
ATOM 722 C C . ASN A 1 93 ? 1.681 12.619 -1.042 1.00 88.56 93 ASN A C 1
ATOM 724 O O . ASN A 1 93 ? 0.903 13.271 -0.346 1.00 88.56 93 ASN A O 1
ATOM 728 N N . VAL A 1 94 ? 2.398 11.603 -0.556 1.00 87.31 94 VAL A N 1
ATOM 729 C CA . VAL A 1 94 ? 2.348 11.174 0.849 1.00 87.31 94 VAL A CA 1
ATOM 730 C C . VAL A 1 94 ? 3.003 12.226 1.741 1.00 87.31 94 VAL A C 1
ATOM 732 O O . VAL A 1 94 ? 2.438 12.587 2.767 1.00 87.31 94 VAL A O 1
ATOM 735 N N . MET A 1 95 ? 4.138 12.790 1.327 1.00 88.31 95 MET A N 1
ATOM 736 C CA . MET A 1 95 ? 4.833 13.854 2.061 1.00 88.31 95 MET A CA 1
ATOM 737 C C . MET A 1 95 ? 3.984 15.111 2.195 1.00 88.31 95 MET A C 1
ATOM 739 O O . MET A 1 95 ? 3.854 15.660 3.292 1.00 88.31 95 MET A O 1
ATOM 743 N N . LYS A 1 96 ? 3.318 15.510 1.108 1.00 91.06 96 LYS A N 1
ATOM 744 C CA . LYS A 1 96 ? 2.384 16.635 1.117 1.00 91.06 96 LYS A CA 1
ATOM 745 C C . LYS A 1 96 ? 1.228 16.418 2.097 1.00 91.06 96 LYS A C 1
ATOM 747 O O . LYS A 1 96 ? 0.908 17.341 2.843 1.00 91.06 96 LYS A O 1
ATOM 752 N N . LEU A 1 97 ? 0.627 15.223 2.117 1.00 89.94 97 LEU A N 1
ATOM 753 C CA . LEU A 1 97 ? -0.443 14.894 3.066 1.00 89.94 97 LEU A CA 1
ATOM 754 C C . LEU A 1 97 ? 0.061 14.962 4.512 1.00 89.94 97 LEU A C 1
ATOM 756 O O . LEU A 1 97 ? -0.541 15.622 5.355 1.00 89.94 97 LEU A O 1
ATOM 760 N N . LEU A 1 98 ? 1.181 14.291 4.787 1.00 90.25 98 LEU A N 1
ATOM 761 C CA . LEU A 1 98 ? 1.736 14.168 6.133 1.00 90.25 98 LEU A CA 1
ATOM 762 C C . LEU A 1 98 ? 2.408 15.460 6.625 1.00 90.25 98 LEU A C 1
ATOM 764 O O . LEU A 1 98 ? 2.803 15.530 7.787 1.00 90.25 98 LEU A O 1
ATOM 768 N N . LYS A 1 99 ? 2.536 16.481 5.762 1.00 90.94 99 LYS A N 1
ATOM 769 C CA . LYS A 1 99 ? 3.256 17.741 6.021 1.00 90.94 99 LYS A CA 1
ATOM 770 C C . LYS A 1 99 ? 4.687 17.486 6.500 1.00 90.94 99 LYS A C 1
ATOM 772 O O . LYS A 1 99 ? 5.170 18.129 7.432 1.00 90.94 99 LYS A O 1
ATOM 777 N N . LYS A 1 100 ? 5.353 16.520 5.867 1.00 89.94 100 LYS A N 1
ATOM 778 C CA . LYS A 1 100 ? 6.747 16.154 6.135 1.00 89.94 100 LYS A CA 1
ATOM 779 C C . LYS A 1 100 ? 7.579 16.343 4.879 1.00 89.94 100 LYS A C 1
ATOM 781 O O . LYS A 1 100 ? 7.061 16.235 3.777 1.00 89.94 100 LYS A O 1
ATOM 786 N N . ASP A 1 101 ? 8.865 16.597 5.072 1.00 89.00 101 ASP A N 1
ATOM 787 C CA . ASP A 1 101 ? 9.841 16.723 3.993 1.00 89.00 101 ASP A CA 1
ATOM 788 C C . ASP A 1 101 ? 11.123 15.986 4.400 1.00 89.00 101 ASP A C 1
ATOM 790 O O . ASP A 1 101 ? 12.065 16.564 4.943 1.00 89.00 101 ASP A O 1
ATOM 794 N N . ARG A 1 102 ? 11.081 14.652 4.297 1.00 90.75 102 ARG A N 1
ATOM 795 C CA . ARG A 1 102 ? 12.199 13.757 4.622 1.00 90.75 102 ARG A CA 1
ATOM 796 C C . ARG A 1 102 ? 12.076 12.439 3.866 1.00 90.75 102 ARG A C 1
ATOM 798 O O . ARG A 1 102 ? 10.966 11.987 3.591 1.00 90.75 102 ARG A O 1
ATOM 805 N N . LEU A 1 103 ? 13.214 11.788 3.639 1.00 92.25 103 LEU A N 1
ATOM 806 C CA . LEU A 1 103 ? 13.245 10.364 3.317 1.00 92.25 103 LEU A CA 1
ATOM 807 C C . LEU A 1 103 ? 12.666 9.567 4.492 1.00 92.25 103 LEU A C 1
ATOM 809 O O . LEU A 1 103 ? 12.953 9.868 5.655 1.00 92.25 103 LEU A O 1
ATOM 813 N N . ALA A 1 104 ? 11.865 8.551 4.191 1.00 94.12 104 ALA A N 1
ATOM 814 C CA . ALA A 1 104 ? 11.387 7.610 5.193 1.00 94.12 104 ALA A CA 1
ATOM 815 C C . ALA A 1 104 ? 11.126 6.227 4.583 1.00 94.12 104 ALA A C 1
ATOM 817 O O . ALA A 1 104 ? 10.997 6.078 3.365 1.00 94.12 104 ALA A O 1
ATOM 818 N N . THR A 1 105 ? 11.067 5.225 5.455 1.00 96.88 105 THR A N 1
ATOM 819 C CA . THR A 1 105 ? 10.749 3.834 5.114 1.00 96.88 105 THR A CA 1
ATOM 820 C C . THR A 1 105 ? 9.238 3.622 5.076 1.00 96.88 105 THR A C 1
ATOM 822 O O . THR A 1 105 ? 8.472 4.462 5.564 1.00 96.88 105 THR A O 1
ATOM 825 N N . THR A 1 106 ? 8.773 2.485 4.549 1.00 96.50 106 THR A N 1
ATOM 826 C CA . THR A 1 106 ? 7.335 2.162 4.599 1.00 96.50 106 THR A CA 1
ATOM 827 C C . THR A 1 106 ? 6.834 2.056 6.044 1.00 96.50 106 THR A C 1
ATOM 829 O O . THR A 1 106 ? 5.748 2.562 6.335 1.00 96.50 106 THR A O 1
ATOM 832 N N . SER A 1 107 ? 7.646 1.511 6.963 1.00 97.75 107 SER A N 1
ATOM 833 C CA . SER A 1 107 ? 7.345 1.477 8.402 1.00 97.75 107 SER A CA 1
ATOM 834 C C . SER A 1 107 ? 7.148 2.878 8.966 1.00 97.75 107 SER A C 1
ATOM 836 O O . SER A 1 107 ? 6.174 3.142 9.672 1.00 97.75 107 SER A O 1
ATOM 838 N N . GLN A 1 108 ? 8.025 3.814 8.602 1.00 97.38 108 GLN A N 1
ATOM 839 C CA . GLN A 1 108 ? 7.908 5.181 9.083 1.00 97.38 108 GLN A CA 1
ATOM 840 C C . GLN A 1 108 ? 6.686 5.897 8.486 1.00 97.38 108 GLN A C 1
ATOM 842 O O . GLN A 1 108 ? 6.023 6.650 9.197 1.00 97.38 108 GLN A O 1
ATOM 847 N N . PHE A 1 109 ? 6.340 5.640 7.217 1.00 96.12 109 PHE A N 1
ATOM 848 C CA . PHE A 1 109 ? 5.148 6.222 6.593 1.00 96.12 109 PHE A CA 1
ATOM 849 C C . PHE A 1 109 ? 3.848 5.743 7.219 1.00 96.12 109 PHE A C 1
ATOM 851 O O . PHE A 1 109 ? 2.970 6.569 7.459 1.00 96.12 109 PHE A O 1
ATOM 858 N N . VAL A 1 110 ? 3.704 4.445 7.496 1.00 97.06 110 VAL A N 1
ATOM 859 C CA . VAL A 1 110 ? 2.465 3.937 8.101 1.00 97.06 110 VAL A CA 1
ATOM 860 C C . VAL A 1 110 ? 2.305 4.420 9.546 1.00 97.06 110 VAL A C 1
ATOM 862 O O . VAL A 1 110 ? 1.196 4.767 9.942 1.00 97.06 110 VAL A O 1
ATOM 865 N N . GLN A 1 111 ? 3.399 4.566 10.301 1.00 96.62 111 GLN A N 1
ATOM 866 C CA . GLN A 1 111 ? 3.382 5.176 11.639 1.00 96.62 111 GLN A CA 1
ATOM 867 C C . GLN A 1 111 ? 3.022 6.669 11.599 1.00 96.62 111 GLN A C 1
ATOM 869 O O . GLN A 1 111 ? 2.197 7.152 12.381 1.00 96.62 111 GLN A O 1
ATOM 874 N N . ASP A 1 112 ? 3.619 7.410 10.662 1.00 96.56 112 ASP A N 1
ATOM 875 C CA . ASP A 1 112 ? 3.316 8.825 10.456 1.00 96.56 112 ASP A CA 1
ATOM 876 C C . ASP A 1 112 ? 1.845 9.010 10.036 1.00 96.56 112 ASP A C 1
ATOM 878 O O . ASP A 1 112 ? 1.180 9.940 10.493 1.00 96.56 112 ASP A O 1
ATOM 882 N N . TYR A 1 113 ? 1.313 8.089 9.229 1.00 97.19 113 TYR A N 1
ATOM 883 C CA . TYR A 1 113 ? -0.090 8.063 8.824 1.00 97.19 113 TYR A CA 1
ATOM 884 C C . TYR A 1 113 ? -1.043 7.719 9.972 1.00 97.19 113 TYR A C 1
ATOM 886 O O . TYR A 1 113 ? -2.062 8.389 10.131 1.00 97.19 113 TYR A O 1
ATOM 894 N N . ALA A 1 114 ? -0.706 6.732 10.806 1.00 96.25 114 ALA A N 1
ATOM 895 C CA . ALA A 1 114 ? -1.480 6.399 12.001 1.00 96.25 114 ALA A CA 1
ATOM 896 C C . ALA A 1 114 ? -1.589 7.601 12.952 1.00 96.25 114 ALA A C 1
ATOM 898 O O . ALA A 1 114 ? -2.661 7.901 13.475 1.00 96.25 114 ALA A O 1
ATOM 899 N N . THR A 1 115 ? -0.498 8.358 13.104 1.00 95.75 115 THR A N 1
ATOM 900 C CA . THR A 1 115 ? -0.498 9.616 13.867 1.00 95.75 115 THR A CA 1
ATOM 901 C C . THR A 1 115 ? -1.363 10.684 13.196 1.00 95.75 115 THR A C 1
ATOM 903 O O . THR A 1 115 ? -2.143 11.363 13.863 1.00 95.75 115 THR A O 1
ATOM 906 N N . PHE A 1 116 ? -1.247 10.831 11.873 1.00 95.94 116 PHE A N 1
ATOM 907 C CA . PHE A 1 116 ? -2.030 11.789 11.096 1.00 95.94 116 PHE A CA 1
ATOM 908 C C . PHE A 1 116 ? -3.537 11.552 11.251 1.00 95.94 116 PHE A C 1
ATOM 910 O O . PHE A 1 116 ? -4.253 12.497 11.580 1.00 95.94 116 PHE A O 1
ATOM 917 N N . ILE A 1 117 ? -4.009 10.309 11.102 1.00 95.44 117 ILE A N 1
ATOM 918 C CA . ILE A 1 117 ? -5.440 9.969 11.161 1.00 95.44 117 ILE A CA 1
ATOM 919 C C . ILE A 1 117 ? -6.082 10.344 12.499 1.00 95.44 117 ILE A C 1
ATOM 921 O O . ILE A 1 117 ? -7.191 10.873 12.501 1.00 95.44 117 ILE A O 1
ATOM 925 N N . LYS A 1 118 ? -5.364 10.211 13.622 1.00 93.12 118 LYS A N 1
ATOM 926 C CA . LYS A 1 118 ? -5.850 10.629 14.954 1.00 93.12 118 LYS A CA 1
ATOM 927 C C . LYS A 1 118 ? -6.163 12.130 15.049 1.00 93.12 118 LYS A C 1
ATOM 929 O O . LYS A 1 118 ? -6.878 12.553 15.952 1.00 93.12 118 LYS A O 1
ATOM 934 N N . THR A 1 119 ? -5.621 12.940 14.138 1.00 94.25 119 THR A N 1
ATOM 935 C CA . THR A 1 119 ? -5.795 14.403 14.101 1.00 94.25 119 THR A CA 1
ATOM 936 C C . THR A 1 119 ? -6.410 14.916 12.795 1.00 94.25 119 THR A C 1
ATOM 938 O O . THR A 1 119 ? -6.598 16.126 12.645 1.00 94.25 119 THR A O 1
ATOM 941 N N . ALA A 1 120 ? -6.721 14.021 11.853 1.00 95.12 120 ALA A N 1
ATOM 942 C CA . ALA A 1 120 ? -7.244 14.374 10.542 1.00 95.12 120 ALA A CA 1
ATOM 943 C C . ALA A 1 120 ? -8.632 15.006 10.678 1.00 95.12 120 ALA A C 1
ATOM 945 O O . ALA A 1 120 ? -9.500 14.520 11.406 1.00 95.12 120 ALA A O 1
ATOM 946 N N . ASN A 1 121 ? -8.852 16.113 9.972 1.00 95.81 121 ASN A N 1
ATOM 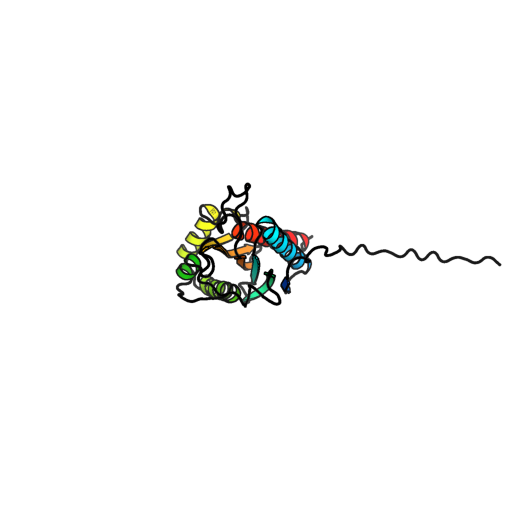947 C CA . ASN A 1 121 ? -10.156 16.764 9.970 1.00 95.81 121 ASN A CA 1
ATOM 948 C C . ASN A 1 121 ? -11.089 16.121 8.923 1.00 95.81 121 ASN A C 1
ATOM 950 O O . ASN A 1 121 ? -10.677 15.320 8.085 1.00 95.81 121 ASN A O 1
ATOM 954 N N . LYS A 1 122 ? -12.368 16.511 8.941 1.00 96.38 122 LYS A N 1
ATOM 955 C CA . LYS A 1 122 ? -13.377 15.993 8.004 1.00 96.38 122 LYS A CA 1
ATOM 956 C C . LYS A 1 122 ? -12.974 16.156 6.533 1.00 96.38 122 LYS A C 1
ATOM 958 O O . LYS A 1 122 ? -13.178 15.230 5.759 1.00 96.38 122 LYS A O 1
ATOM 963 N N . LYS A 1 123 ? -12.383 17.295 6.165 1.00 96.12 123 LYS A N 1
ATOM 964 C CA . LYS A 1 123 ? -11.950 17.568 4.791 1.00 96.12 123 LYS A CA 1
ATOM 965 C C . LYS A 1 123 ? -10.807 16.640 4.374 1.00 96.12 123 LYS A C 1
ATOM 967 O O . LYS A 1 123 ? -10.839 16.112 3.270 1.00 96.12 123 LYS A O 1
ATOM 972 N N . ASP A 1 124 ? -9.844 16.396 5.261 1.00 95.81 124 ASP A N 1
ATOM 973 C CA . ASP A 1 124 ? -8.743 15.464 4.992 1.00 95.81 124 ASP A CA 1
ATOM 974 C C . ASP A 1 124 ? -9.281 14.052 4.686 1.00 95.81 124 ASP A C 1
ATOM 976 O O . ASP A 1 124 ? -8.867 13.403 3.724 1.00 95.81 124 ASP A O 1
ATOM 980 N N . LEU A 1 125 ? -10.248 13.582 5.482 1.00 97.50 125 LEU A N 1
ATOM 981 C CA . LEU A 1 125 ? -10.888 12.278 5.285 1.00 97.50 125 LEU A CA 1
ATOM 982 C C . LEU A 1 125 ? -11.761 12.241 4.021 1.00 97.50 125 LEU A C 1
ATOM 984 O O . LEU A 1 125 ? -11.781 11.224 3.327 1.00 97.50 125 LEU A O 1
ATOM 988 N N . GLU A 1 126 ? -12.460 13.329 3.695 1.00 97.38 126 GLU A N 1
ATOM 989 C CA . GLU A 1 126 ? -13.231 13.455 2.452 1.00 97.38 126 GLU A CA 1
ATOM 990 C C . GLU A 1 126 ? -12.321 13.352 1.224 1.00 97.38 126 GLU A C 1
ATOM 992 O O . GLU A 1 126 ? -12.589 12.524 0.357 1.00 97.38 126 GLU A O 1
ATOM 997 N N . GLU A 1 127 ? -11.197 14.072 1.187 1.00 96.94 127 GLU A N 1
ATOM 998 C CA . GLU A 1 127 ? -10.227 13.996 0.083 1.00 96.94 127 GLU A CA 1
ATOM 999 C C . GLU A 1 127 ? -9.656 12.574 -0.078 1.00 96.94 127 GLU A C 1
ATOM 1001 O O . GLU A 1 127 ? -9.565 12.037 -1.188 1.00 96.94 127 GLU A O 1
ATOM 1006 N N . LEU A 1 128 ? -9.321 11.909 1.034 1.00 98.19 128 LEU A N 1
ATOM 1007 C CA . LEU A 1 128 ? -8.862 10.517 1.017 1.00 98.19 128 LEU A CA 1
ATOM 1008 C C . LEU A 1 128 ? -9.950 9.544 0.537 1.00 98.19 128 LEU A C 1
ATOM 1010 O O . LEU A 1 128 ? -9.638 8.550 -0.126 1.00 98.19 128 LEU A O 1
ATOM 1014 N N . ARG A 1 129 ? -11.223 9.801 0.853 1.00 98.06 129 ARG A N 1
ATOM 1015 C CA . ARG A 1 129 ? -12.345 8.975 0.386 1.00 98.06 129 ARG A CA 1
ATOM 1016 C C . ARG A 1 129 ? -12.658 9.219 -1.085 1.00 98.06 129 ARG A C 1
ATOM 1018 O O . ARG A 1 129 ? -12.947 8.271 -1.818 1.00 98.06 129 ARG A O 1
ATOM 1025 N N . GLU A 1 130 ? -12.596 10.463 -1.536 1.00 98.00 130 GLU A N 1
ATOM 1026 C CA . GLU A 1 130 ? -12.783 10.844 -2.936 1.00 98.00 130 GLU A CA 1
ATOM 1027 C C . GLU A 1 130 ? -11.707 10.216 -3.821 1.00 98.00 130 GLU A C 1
ATOM 1029 O O . GLU A 1 130 ? -12.025 9.646 -4.865 1.00 98.00 130 GLU A O 1
ATOM 1034 N N . ASN A 1 131 ? -10.452 10.180 -3.365 1.00 97.75 131 ASN A N 1
ATOM 1035 C CA . ASN A 1 131 ? -9.380 9.479 -4.073 1.00 97.75 131 ASN A CA 1
ATOM 1036 C C . ASN A 1 131 ? -9.684 7.992 -4.303 1.00 97.75 131 ASN A C 1
ATOM 1038 O O . ASN A 1 131 ? -9.369 7.458 -5.369 1.00 97.75 131 ASN A O 1
ATOM 1042 N N . VAL A 1 132 ? -10.315 7.330 -3.329 1.00 98.50 132 VAL A N 1
ATOM 1043 C CA . VAL A 1 132 ? -10.709 5.915 -3.408 1.00 98.50 132 VAL A CA 1
ATOM 1044 C C . VAL A 1 132 ? -11.999 5.706 -4.199 1.00 98.50 132 VAL A C 1
ATOM 1046 O O . VAL A 1 132 ? -12.180 4.654 -4.792 1.00 98.50 132 VAL A O 1
ATOM 1049 N N . THR A 1 133 ? -12.919 6.661 -4.240 1.00 97.81 133 THR A N 1
ATOM 1050 C CA . THR A 1 133 ? -14.214 6.460 -4.921 1.00 97.81 133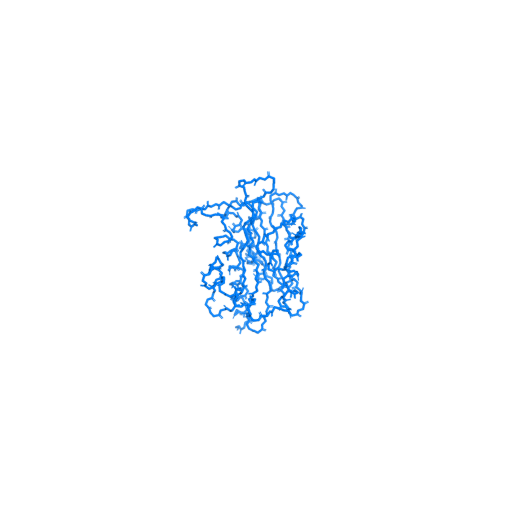 THR A CA 1
ATOM 1051 C C . THR A 1 133 ? -14.220 6.978 -6.356 1.00 97.81 133 THR A C 1
ATOM 1053 O O . THR A 1 133 ? -14.884 6.401 -7.215 1.00 97.81 133 THR A O 1
ATOM 1056 N N . GLN A 1 134 ? -13.466 8.041 -6.629 1.00 96.94 134 GLN A N 1
ATOM 1057 C CA . GLN A 1 134 ? -13.492 8.781 -7.893 1.00 96.94 134 GLN A CA 1
ATOM 1058 C C . GLN A 1 134 ? -12.088 9.047 -8.459 1.00 96.94 134 GLN A C 1
ATOM 1060 O O . GLN A 1 134 ? -11.944 9.265 -9.662 1.00 96.94 134 GLN A O 1
ATOM 1065 N N . GLY A 1 135 ? -11.053 9.009 -7.618 1.00 96.94 135 GLY A N 1
ATOM 1066 C CA . GLY A 1 135 ? -9.687 9.357 -7.999 1.00 96.94 135 GLY A CA 1
ATOM 1067 C C . GLY A 1 135 ? -8.802 8.187 -8.436 1.00 96.94 135 GLY A C 1
ATOM 1068 O O . GLY A 1 135 ? -9.240 7.159 -8.965 1.00 96.94 135 GLY A O 1
ATOM 1069 N N . THR A 1 136 ? -7.498 8.371 -8.230 1.00 96.69 136 THR A N 1
ATOM 1070 C CA . THR A 1 136 ? -6.445 7.440 -8.660 1.00 96.69 136 THR A CA 1
ATOM 1071 C C . THR A 1 136 ? -6.420 6.145 -7.855 1.00 96.69 136 THR A C 1
ATOM 1073 O O . THR A 1 136 ? -5.953 5.130 -8.367 1.00 96.69 136 THR A O 1
ATOM 1076 N N . ALA A 1 137 ? -6.949 6.148 -6.628 1.00 97.81 137 ALA A N 1
ATOM 1077 C CA . ALA A 1 137 ? -6.987 4.972 -5.767 1.00 97.81 137 ALA A CA 1
ATOM 1078 C C . ALA A 1 137 ? -8.198 4.061 -6.037 1.00 97.81 137 ALA A C 1
ATOM 1080 O O . ALA A 1 137 ? -8.362 3.059 -5.352 1.00 97.81 137 ALA A O 1
ATOM 1081 N N . LYS A 1 138 ? -9.033 4.347 -7.046 1.00 97.62 138 LYS A N 1
ATOM 1082 C CA . LYS A 1 138 ? -10.323 3.664 -7.261 1.00 97.62 138 LYS A CA 1
ATOM 1083 C C . LYS A 1 138 ? -10.312 2.137 -7.319 1.00 97.62 138 LYS A C 1
ATOM 1085 O O . LYS A 1 138 ? -11.331 1.514 -7.031 1.00 97.62 138 LYS A O 1
ATOM 1090 N N . LYS A 1 139 ? -9.184 1.515 -7.672 1.00 97.06 139 LYS A N 1
ATOM 1091 C CA . LYS A 1 139 ? -9.066 0.050 -7.711 1.00 97.06 139 LYS A CA 1
ATOM 1092 C C . LYS A 1 139 ? -9.226 -0.608 -6.343 1.00 97.06 139 LYS A C 1
ATOM 1094 O O . LYS A 1 139 ? -9.744 -1.719 -6.281 1.00 97.06 139 LYS A O 1
ATOM 1099 N N . ILE A 1 140 ? -8.866 0.078 -5.258 1.00 98.06 140 ILE A N 1
ATOM 1100 C CA . ILE A 1 140 ? -9.020 -0.469 -3.905 1.00 98.06 140 ILE A CA 1
ATOM 1101 C C . ILE A 1 140 ? -10.466 -0.416 -3.398 1.00 98.06 140 ILE A C 1
ATOM 1103 O O . ILE A 1 140 ? -10.773 -1.022 -2.380 1.00 98.06 140 ILE A O 1
ATOM 1107 N N . ASN A 1 141 ? -11.381 0.279 -4.081 1.00 97.81 141 ASN A N 1
ATOM 1108 C CA . ASN A 1 141 ? -12.743 0.447 -3.583 1.00 97.81 141 ASN A CA 1
ATOM 1109 C C . ASN A 1 141 ? -13.503 -0.888 -3.541 1.00 97.81 141 ASN A C 1
ATOM 1111 O O . ASN A 1 141 ? -13.758 -1.503 -4.581 1.00 97.81 141 ASN A O 1
ATOM 1115 N N . ILE A 1 142 ? -13.889 -1.320 -2.343 1.00 97.00 142 ILE A N 1
ATOM 1116 C CA . ILE A 1 142 ? -14.667 -2.537 -2.103 1.00 97.00 142 ILE A CA 1
ATOM 1117 C C . ILE A 1 142 ? -16.041 -2.112 -1.588 1.00 97.00 142 ILE A C 1
ATOM 1119 O O . ILE A 1 142 ? -16.149 -1.316 -0.655 1.00 97.00 142 ILE A O 1
ATOM 1123 N N . GLU A 1 143 ? -17.099 -2.623 -2.214 1.00 92.62 143 GLU A N 1
ATOM 1124 C CA . GLU A 1 143 ? -18.470 -2.315 -1.812 1.00 92.62 143 GLU A CA 1
ATOM 1125 C C . GLU A 1 143 ? -18.723 -2.743 -0.359 1.00 92.62 143 GLU A C 1
ATOM 1127 O O . GLU A 1 143 ? -18.327 -3.827 0.065 1.00 92.62 143 GLU A O 1
ATOM 1132 N N . GLY A 1 144 ? -19.358 -1.864 0.419 1.00 93.25 144 GLY A N 1
ATOM 1133 C CA . GLY A 1 144 ? -19.644 -2.104 1.835 1.00 93.25 144 GLY A CA 1
ATOM 1134 C C . GLY A 1 144 ? -18.458 -1.915 2.788 1.00 93.25 144 GLY A C 1
ATOM 1135 O O . GLY A 1 144 ? -18.656 -2.016 3.996 1.00 93.25 144 GLY A O 1
ATOM 1136 N N . ILE A 1 145 ? -17.257 -1.600 2.286 1.00 96.19 145 ILE A N 1
ATOM 1137 C CA . ILE A 1 145 ? -16.076 -1.321 3.113 1.00 96.19 145 ILE A CA 1
ATOM 1138 C C . ILE A 1 145 ? -15.700 0.158 2.989 1.00 96.19 145 ILE A C 1
ATOM 1140 O O . ILE A 1 145 ? -15.507 0.694 1.892 1.00 96.19 145 ILE A O 1
ATOM 1144 N N . SER A 1 146 ? -15.583 0.836 4.130 1.00 97.31 146 SER A N 1
ATOM 1145 C CA . SER A 1 146 ? -15.121 2.224 4.178 1.00 97.31 146 SER A CA 1
ATOM 1146 C C . SER A 1 146 ? -13.604 2.247 4.054 1.00 97.31 146 SER A C 1
ATOM 1148 O O . SER A 1 146 ? -12.910 1.814 4.967 1.00 97.31 146 SER A O 1
ATOM 1150 N N . ILE A 1 147 ? -13.101 2.729 2.916 1.00 98.50 147 ILE A N 1
ATOM 1151 C CA . ILE A 1 147 ? -11.668 2.781 2.596 1.00 98.50 147 ILE A CA 1
ATOM 1152 C C . ILE A 1 147 ? -11.286 4.209 2.203 1.00 98.50 147 ILE A C 1
ATOM 1154 O O . ILE A 1 147 ? -11.982 4.849 1.409 1.00 98.50 147 ILE A O 1
ATOM 1158 N N . TYR A 1 148 ? -10.160 4.672 2.727 1.00 98.62 148 TYR A N 1
ATOM 1159 C CA . TYR A 1 148 ? -9.612 6.014 2.573 1.00 98.62 148 TYR A CA 1
ATOM 1160 C C . TYR A 1 148 ? -8.135 5.887 2.222 1.00 98.62 148 TYR A C 1
ATOM 1162 O O . TYR A 1 148 ? -7.438 5.061 2.805 1.00 98.62 148 TYR A O 1
ATOM 1170 N N . GLY A 1 149 ? -7.619 6.688 1.297 1.00 98.06 149 GLY A N 1
ATOM 1171 C CA . GLY A 1 149 ? -6.196 6.619 0.991 1.00 98.06 149 GLY A CA 1
ATOM 1172 C C . GLY A 1 149 ? -5.776 7.433 -0.213 1.00 98.06 149 GLY A C 1
ATOM 1173 O O . GLY A 1 149 ? -6.564 8.150 -0.828 1.00 98.06 149 GLY A O 1
ATOM 1174 N N . LEU A 1 150 ? -4.503 7.299 -0.556 1.00 97.19 150 LEU A N 1
ATOM 1175 C CA . LEU A 1 150 ? -3.906 7.934 -1.715 1.00 97.19 150 LEU A CA 1
ATOM 1176 C C . LEU A 1 150 ? -2.879 7.032 -2.386 1.00 97.19 150 LEU A C 1
ATOM 1178 O O . LEU A 1 150 ? -2.384 6.057 -1.822 1.00 97.19 150 LEU A O 1
ATOM 1182 N N . THR A 1 151 ? -2.528 7.428 -3.601 1.00 97.94 151 THR A N 1
ATOM 1183 C CA . THR A 1 151 ? -1.477 6.815 -4.405 1.00 97.94 151 THR A CA 1
ATOM 1184 C C . THR A 1 151 ? -0.285 7.756 -4.541 1.00 97.94 151 THR A C 1
ATOM 1186 O O . THR A 1 151 ? -0.466 8.958 -4.761 1.00 97.94 151 THR A O 1
ATOM 1189 N N . ALA A 1 152 ? 0.923 7.205 -4.530 1.00 97.25 152 ALA A N 1
ATOM 1190 C CA . ALA A 1 152 ? 2.145 7.892 -4.935 1.00 97.25 152 ALA A CA 1
ATOM 1191 C C . ALA A 1 152 ? 2.882 7.077 -6.005 1.00 97.25 152 ALA A C 1
ATOM 1193 O O . ALA A 1 152 ? 2.831 5.846 -6.018 1.00 97.25 152 ALA A O 1
ATOM 1194 N N . THR A 1 153 ? 3.489 7.763 -6.963 1.00 97.19 153 THR A N 1
ATOM 1195 C CA . THR A 1 153 ? 4.309 7.173 -8.024 1.00 97.19 153 THR A CA 1
ATOM 1196 C C . THR A 1 153 ? 5.456 8.130 -8.243 1.00 97.19 153 THR A C 1
ATOM 1198 O O . THR A 1 153 ? 5.236 9.246 -8.710 1.00 97.19 153 THR A O 1
ATOM 1201 N N . ASP A 1 154 ? 6.648 7.702 -7.861 1.00 95.44 154 ASP A N 1
ATOM 1202 C CA . ASP A 1 154 ? 7.818 8.562 -7.794 1.00 95.44 154 ASP A CA 1
ATOM 1203 C C . ASP A 1 154 ? 8.962 7.880 -8.539 1.00 95.44 154 ASP A C 1
ATOM 1205 O O . ASP A 1 154 ? 9.173 6.675 -8.399 1.00 95.44 154 ASP A O 1
ATOM 1209 N N . TYR A 1 155 ? 9.672 8.636 -9.370 1.00 94.31 155 TYR A N 1
ATOM 1210 C CA . TYR A 1 155 ? 10.820 8.115 -10.105 1.00 94.31 155 TYR A CA 1
ATOM 1211 C C . TYR A 1 155 ? 11.963 7.793 -9.151 1.00 94.31 155 TYR A C 1
ATOM 1213 O O . TYR A 1 155 ? 12.204 8.524 -8.184 1.00 94.31 155 TYR A O 1
ATOM 1221 N N . LYS A 1 156 ? 12.681 6.706 -9.426 1.00 90.12 156 LYS A N 1
ATOM 1222 C CA . LYS A 1 156 ? 13.860 6.360 -8.638 1.00 90.12 156 LYS A CA 1
ATOM 1223 C C . LYS A 1 156 ? 15.006 7.319 -8.958 1.00 90.12 156 LYS A C 1
ATOM 1225 O O . LYS A 1 156 ? 15.182 7.747 -10.096 1.00 90.12 156 LYS A O 1
ATOM 1230 N N . LEU A 1 157 ? 15.798 7.654 -7.939 1.00 85.88 157 LEU A N 1
ATOM 1231 C CA . LEU A 1 157 ? 16.943 8.559 -8.089 1.00 85.88 157 LEU A CA 1
ATOM 1232 C C . LEU A 1 157 ? 18.100 7.909 -8.859 1.00 85.88 157 LEU A C 1
ATOM 1234 O O . LEU A 1 157 ? 18.826 8.595 -9.570 1.00 85.88 157 LEU A O 1
ATOM 1238 N N . ASP A 1 158 ? 18.274 6.598 -8.700 1.00 85.31 158 ASP A N 1
ATOM 1239 C CA . ASP A 1 158 ? 19.315 5.793 -9.341 1.00 85.31 158 ASP A CA 1
ATOM 1240 C C . ASP A 1 158 ? 18.933 5.339 -10.758 1.00 85.31 158 ASP A C 1
ATOM 1242 O O . ASP A 1 158 ? 19.816 5.162 -11.596 1.00 85.31 158 ASP A O 1
ATOM 1246 N N . ASN A 1 159 ? 17.634 5.193 -11.042 1.00 88.75 159 ASN A N 1
ATOM 1247 C CA . ASN A 1 159 ? 17.123 4.888 -12.375 1.00 88.75 159 ASN A CA 1
ATOM 1248 C C . ASN A 1 159 ? 15.832 5.674 -12.685 1.00 88.75 159 ASN A C 1
ATOM 1250 O O . ASN A 1 159 ? 14.752 5.245 -12.274 1.00 88.75 159 ASN A O 1
ATOM 1254 N N . PRO A 1 160 ? 15.900 6.779 -13.450 1.00 85.19 160 PRO A N 1
ATOM 1255 C CA . PRO A 1 160 ? 14.734 7.611 -13.742 1.00 85.19 160 PRO A CA 1
ATOM 1256 C C . PRO A 1 160 ? 13.715 6.948 -14.681 1.00 85.19 160 PRO A C 1
ATOM 1258 O O . PRO A 1 160 ? 12.617 7.476 -14.831 1.00 85.19 160 PRO A O 1
ATOM 1261 N N . ASP A 1 161 ? 14.040 5.809 -15.302 1.00 89.69 161 ASP A N 1
ATOM 1262 C CA . ASP A 1 161 ? 13.079 5.031 -16.097 1.00 89.69 161 ASP A CA 1
ATOM 1263 C C . ASP A 1 161 ? 12.203 4.117 -15.224 1.00 89.69 161 ASP A C 1
ATOM 1265 O O . ASP A 1 161 ? 11.151 3.639 -15.661 1.00 89.69 161 ASP A O 1
ATOM 1269 N N . ASP A 1 162 ? 12.625 3.877 -13.980 1.00 95.50 162 ASP A N 1
ATOM 1270 C CA . ASP A 1 162 ? 11.885 3.093 -13.005 1.00 95.50 162 ASP A CA 1
ATOM 1271 C C . ASP A 1 162 ? 11.163 3.997 -12.005 1.00 95.50 162 ASP A C 1
ATOM 1273 O O . ASP A 1 162 ? 11.601 5.091 -11.644 1.00 95.50 162 ASP A O 1
ATOM 1277 N N . VAL A 1 163 ? 10.032 3.496 -11.518 1.00 97.19 163 VAL A N 1
ATOM 1278 C CA . VAL A 1 163 ? 9.232 4.148 -10.483 1.00 97.19 163 VAL A CA 1
ATOM 1279 C C . VAL A 1 163 ? 9.152 3.267 -9.250 1.00 97.19 163 VAL A C 1
ATOM 1281 O O . VAL A 1 163 ? 9.200 2.042 -9.340 1.00 97.19 163 VAL A O 1
ATOM 1284 N N . VAL A 1 164 ? 8.959 3.892 -8.100 1.00 97.31 164 VAL A N 1
ATOM 1285 C CA . VAL A 1 164 ? 8.395 3.243 -6.919 1.00 97.31 164 VAL A CA 1
ATOM 1286 C C . VAL A 1 164 ? 6.933 3.632 -6.803 1.00 97.31 164 VAL A C 1
ATOM 1288 O O . VAL A 1 164 ? 6.547 4.775 -7.063 1.00 97.31 164 VAL A O 1
ATOM 1291 N N . THR A 1 165 ? 6.096 2.668 -6.438 1.00 98.31 165 THR A N 1
ATOM 1292 C CA . THR A 1 165 ? 4.654 2.886 -6.318 1.00 98.31 165 THR A CA 1
ATOM 1293 C C . THR A 1 165 ? 4.165 2.548 -4.932 1.00 98.31 165 THR A C 1
ATOM 1295 O O . THR A 1 165 ? 4.455 1.466 -4.424 1.00 98.31 165 THR A O 1
ATOM 1298 N N . THR A 1 166 ? 3.354 3.441 -4.373 1.00 98.44 166 THR A N 1
ATOM 1299 C CA . THR A 1 166 ? 2.850 3.315 -3.006 1.00 98.44 166 THR A CA 1
ATOM 1300 C C . THR A 1 166 ? 1.355 3.557 -2.974 1.00 98.44 166 THR A C 1
ATOM 1302 O O . THR A 1 166 ? 0.868 4.515 -3.581 1.00 98.44 166 THR A O 1
ATOM 1305 N N . PHE A 1 167 ? 0.626 2.722 -2.247 1.00 98.69 167 PHE A N 1
ATOM 1306 C CA . PHE A 1 167 ? -0.681 3.079 -1.706 1.00 98.69 167 PHE A CA 1
ATOM 1307 C C . PHE A 1 167 ? -0.537 3.217 -0.194 1.00 98.69 167 PHE A C 1
ATOM 1309 O O . PHE A 1 167 ? 0.105 2.382 0.440 1.00 98.69 167 PHE A O 1
ATOM 1316 N N . LEU A 1 168 ? -1.117 4.275 0.362 1.00 98.69 168 LEU A N 1
ATOM 1317 C CA . LEU A 1 168 ? -1.172 4.523 1.796 1.00 98.69 168 LEU A CA 1
ATOM 1318 C C . LEU A 1 168 ? -2.598 4.919 2.155 1.00 98.69 168 LEU A C 1
ATOM 1320 O O . LEU A 1 168 ? -3.162 5.835 1.551 1.00 98.69 168 LEU A O 1
ATOM 1324 N N . GLY A 1 169 ? -3.182 4.234 3.127 1.00 98.50 169 GLY A N 1
ATOM 1325 C CA . GLY A 1 169 ? -4.568 4.453 3.493 1.00 98.50 169 GLY A CA 1
ATOM 1326 C C . GLY A 1 169 ? -4.969 3.759 4.779 1.00 98.50 169 GLY A C 1
ATOM 1327 O O . GLY A 1 169 ? -4.153 3.127 5.447 1.00 98.50 169 GLY A O 1
ATOM 1328 N N . HIS A 1 170 ? -6.251 3.858 5.104 1.00 98.50 170 HIS A N 1
ATOM 1329 C CA . HIS A 1 170 ? -6.882 3.041 6.127 1.00 98.50 170 HIS A CA 1
ATOM 1330 C C . HIS A 1 170 ? -8.246 2.542 5.664 1.00 98.50 170 HIS A C 1
ATOM 1332 O O . HIS A 1 170 ? -8.860 3.084 4.738 1.00 98.50 170 HIS A O 1
ATOM 1338 N N . PHE A 1 171 ? -8.723 1.493 6.318 1.00 98.31 171 PHE A N 1
ATOM 1339 C CA . PHE A 1 171 ? -10.067 0.978 6.129 1.00 98.31 171 PHE A CA 1
ATOM 1340 C C . PHE A 1 171 ? -10.711 0.620 7.460 1.00 98.31 171 PHE A C 1
ATOM 1342 O O . PHE A 1 171 ? -10.028 0.314 8.437 1.00 98.31 171 PHE A O 1
ATOM 1349 N N . ILE A 1 172 ? -12.040 0.654 7.470 1.00 96.88 172 ILE A N 1
ATOM 1350 C CA . ILE A 1 172 ? -12.859 0.334 8.634 1.00 96.88 172 ILE A CA 1
ATOM 1351 C C . ILE A 1 172 ? -13.621 -0.948 8.348 1.00 96.88 172 ILE A C 1
ATOM 1353 O O . ILE A 1 172 ? -14.320 -1.059 7.334 1.00 96.88 172 ILE A O 1
ATOM 1357 N N . TYR A 1 173 ? -13.518 -1.907 9.259 1.00 93.94 173 TYR A N 1
ATOM 1358 C CA . TYR A 1 173 ? -14.241 -3.161 9.163 1.00 93.94 173 TYR A CA 1
ATOM 1359 C C . TYR A 1 173 ? -14.659 -3.656 10.547 1.00 93.94 173 TYR A C 1
ATOM 1361 O O . TYR A 1 173 ? -13.849 -3.740 11.460 1.00 93.94 173 TYR A O 1
ATOM 1369 N N . GLN A 1 174 ? -15.951 -3.967 10.703 1.00 90.25 174 GLN A N 1
ATOM 1370 C CA . GLN A 1 174 ? -16.547 -4.434 11.965 1.00 90.25 174 GLN A CA 1
ATOM 1371 C C . GLN A 1 174 ? -16.254 -3.543 13.191 1.00 90.25 174 GLN A C 1
ATOM 1373 O O . GLN A 1 174 ? -16.195 -4.034 14.312 1.00 90.25 174 GLN A O 1
ATOM 1378 N N . GLY A 1 175 ? -16.109 -2.231 12.982 1.00 91.00 175 GLY A N 1
ATOM 1379 C CA . GLY A 1 175 ? -15.807 -1.272 14.049 1.00 91.00 175 GLY A CA 1
ATOM 1380 C C . GLY A 1 175 ? -14.318 -1.119 14.370 1.00 91.00 175 GLY A C 1
ATOM 1381 O O . GLY A 1 175 ? -13.983 -0.243 15.156 1.00 91.00 175 GLY A O 1
ATOM 1382 N N . GLN A 1 176 ? -13.441 -1.904 13.737 1.00 93.81 176 GLN A N 1
ATOM 1383 C CA . GLN A 1 176 ? -11.992 -1.740 13.828 1.00 93.81 176 GLN A CA 1
ATOM 1384 C C . GLN A 1 176 ? -11.465 -0.909 12.657 1.00 93.81 176 GLN A C 1
ATOM 1386 O O . GLN A 1 176 ? -11.914 -1.073 11.518 1.00 93.81 176 GLN A O 1
ATOM 1391 N N . GLU A 1 177 ? -10.478 -0.060 12.932 1.00 96.81 177 GLU A N 1
ATOM 1392 C CA . GLU A 1 177 ? -9.753 0.706 11.923 1.00 96.81 177 GLU A CA 1
ATOM 1393 C C . GLU A 1 177 ? -8.343 0.144 11.713 1.00 96.81 177 GLU A C 1
ATOM 1395 O O . GLU A 1 177 ? -7.619 -0.152 12.667 1.00 96.81 177 GLU A O 1
ATOM 1400 N N . TYR A 1 178 ? -7.940 0.023 10.449 1.00 98.06 178 TYR A N 1
ATOM 1401 C CA . TYR A 1 178 ? -6.647 -0.530 10.063 1.00 98.06 178 TYR A CA 1
ATOM 1402 C C . TYR A 1 178 ? -5.937 0.402 9.095 1.00 98.06 178 TYR A C 1
ATOM 1404 O O . TYR A 1 178 ? -6.506 0.743 8.059 1.00 98.06 178 TYR A O 1
ATOM 1412 N N . ALA A 1 179 ? -4.687 0.760 9.377 1.00 98.56 179 ALA A N 1
ATOM 1413 C CA . ALA A 1 179 ? -3.826 1.420 8.405 1.00 98.56 179 ALA A CA 1
ATOM 1414 C C . ALA A 1 179 ? -3.106 0.384 7.543 1.00 98.56 179 ALA A C 1
ATOM 1416 O O . ALA A 1 179 ? -2.709 -0.682 8.012 1.00 98.56 179 ALA A O 1
ATOM 1417 N N . LEU A 1 180 ? -2.931 0.713 6.269 1.00 98.81 180 LEU A N 1
ATOM 1418 C CA . LEU A 1 180 ? -2.278 -0.132 5.287 1.00 98.81 180 LEU A CA 1
ATOM 1419 C C . LEU A 1 180 ? -1.363 0.719 4.414 1.00 98.81 180 LEU A C 1
ATOM 1421 O O . LEU A 1 180 ? -1.793 1.704 3.807 1.00 98.81 180 LEU A O 1
ATOM 1425 N N . ILE A 1 181 ? -0.115 0.283 4.305 1.00 98.81 181 ILE A N 1
ATOM 1426 C CA . ILE A 1 181 ? 0.790 0.707 3.243 1.00 98.81 181 ILE A CA 1
ATOM 1427 C C . ILE A 1 181 ? 1.127 -0.492 2.367 1.00 98.81 181 ILE A C 1
ATOM 1429 O O . ILE A 1 181 ? 1.386 -1.583 2.870 1.00 98.81 181 ILE A O 1
ATOM 1433 N N . THR A 1 182 ? 1.147 -0.285 1.056 1.00 98.88 182 THR A N 1
ATOM 1434 C CA . THR A 1 182 ? 1.669 -1.253 0.087 1.00 98.88 182 THR A CA 1
ATOM 1435 C C . THR A 1 182 ? 2.645 -0.562 -0.841 1.00 98.88 182 THR A C 1
ATOM 1437 O O . THR A 1 182 ? 2.389 0.564 -1.274 1.00 98.88 182 THR A O 1
ATOM 1440 N N . PHE A 1 183 ? 3.719 -1.255 -1.180 1.00 98.56 183 PHE A N 1
ATOM 1441 C CA . PHE A 1 183 ? 4.854 -0.732 -1.918 1.00 98.56 183 PHE A CA 1
ATOM 1442 C C . PHE A 1 183 ? 5.305 -1.743 -2.977 1.00 98.56 183 PHE A C 1
ATOM 1444 O O . PHE A 1 183 ? 5.378 -2.938 -2.697 1.00 98.56 183 PHE A O 1
ATOM 1451 N N . LEU A 1 184 ? 5.638 -1.262 -4.175 1.00 98.38 184 LEU A N 1
ATOM 1452 C CA . LEU A 1 184 ? 6.292 -2.051 -5.224 1.00 98.38 184 LEU A CA 1
ATOM 1453 C C . LEU A 1 184 ? 7.461 -1.256 -5.814 1.00 98.38 184 LEU A C 1
ATOM 1455 O O . LEU A 1 184 ? 7.306 -0.070 -6.124 1.00 98.38 184 LEU A O 1
ATOM 1459 N N . ASP A 1 185 ? 8.600 -1.928 -5.990 1.00 97.62 185 ASP A N 1
ATOM 1460 C CA . ASP A 1 185 ? 9.819 -1.360 -6.572 1.00 97.62 185 ASP A CA 1
ATOM 1461 C C . ASP A 1 185 ? 9.956 -1.741 -8.050 1.00 97.62 185 ASP A C 1
ATOM 1463 O O . ASP A 1 185 ? 9.975 -2.924 -8.400 1.00 97.62 185 ASP A O 1
ATOM 1467 N N . ALA A 1 186 ? 10.065 -0.729 -8.912 1.00 97.25 186 ALA A N 1
ATOM 1468 C CA . ALA A 1 186 ? 10.197 -0.857 -10.359 1.00 97.25 186 ALA A CA 1
ATOM 1469 C C . ALA A 1 186 ? 9.128 -1.755 -11.026 1.00 97.25 186 ALA A C 1
ATOM 1471 O O . ALA A 1 186 ? 9.475 -2.578 -11.883 1.00 97.25 186 ALA A O 1
ATOM 1472 N N . PRO A 1 187 ? 7.825 -1.627 -10.685 1.00 98.06 187 PRO A N 1
ATOM 1473 C CA . PRO A 1 187 ? 6.798 -2.415 -11.346 1.00 98.06 187 PRO A CA 1
ATOM 1474 C C . PRO A 1 187 ? 6.715 -2.070 -12.832 1.00 98.06 187 PRO A C 1
ATOM 1476 O O . PRO A 1 187 ? 6.817 -0.909 -13.240 1.00 98.06 187 PRO A O 1
ATOM 1479 N N . LYS A 1 188 ? 6.496 -3.088 -13.660 1.00 97.62 188 LYS A N 1
ATOM 1480 C CA . LYS A 1 188 ? 6.348 -2.935 -15.106 1.00 97.62 188 LYS A CA 1
ATOM 1481 C C . LYS A 1 188 ? 4.876 -2.859 -15.489 1.00 97.62 188 LYS A C 1
ATOM 1483 O O . LYS A 1 188 ? 4.011 -3.499 -14.893 1.00 97.62 188 LYS A O 1
ATOM 1488 N N . GLY A 1 189 ? 4.590 -2.049 -16.502 1.00 96.81 189 GLY A N 1
ATOM 1489 C CA . GLY A 1 189 ? 3.263 -1.985 -17.094 1.00 96.81 189 GLY A CA 1
ATOM 1490 C C . GLY A 1 189 ? 2.959 -3.264 -17.867 1.00 96.81 189 GLY A C 1
ATOM 1491 O O . GLY A 1 189 ? 3.825 -3.805 -18.553 1.00 96.81 189 GLY A O 1
ATOM 1492 N N . ILE A 1 190 ? 1.718 -3.734 -17.783 1.00 97.31 190 ILE A N 1
ATOM 1493 C CA . ILE A 1 190 ? 1.252 -4.935 -18.483 1.00 97.31 190 ILE A CA 1
ATOM 1494 C C . ILE A 1 190 ? 0.008 -4.612 -19.309 1.00 97.31 190 ILE A C 1
ATOM 1496 O O . ILE A 1 190 ? -0.679 -3.620 -19.071 1.00 97.31 190 ILE A O 1
ATOM 1500 N N . LYS A 1 191 ? -0.340 -5.469 -20.275 1.00 97.12 191 LYS A N 1
ATOM 1501 C CA . LYS A 1 191 ? -1.490 -5.220 -21.166 1.00 97.12 191 LYS A CA 1
ATOM 1502 C C . LYS A 1 191 ? -2.799 -4.979 -20.408 1.00 97.12 191 LYS A C 1
ATOM 1504 O O . LYS A 1 191 ? -3.570 -4.107 -20.794 1.00 97.12 191 LYS A O 1
ATOM 1509 N N . SER A 1 192 ? -3.041 -5.715 -19.321 1.00 95.38 192 SER A N 1
ATOM 1510 C CA . SER A 1 192 ? -4.247 -5.561 -18.493 1.00 95.38 192 SER A CA 1
ATOM 1511 C C . SER A 1 192 ? -4.286 -4.244 -17.707 1.00 95.38 192 SER A C 1
ATOM 1513 O O . SER A 1 192 ? -5.363 -3.818 -17.293 1.00 95.38 192 SER A O 1
ATOM 1515 N N . THR A 1 193 ? -3.145 -3.565 -17.547 1.00 96.50 193 THR A N 1
ATOM 1516 C CA . THR A 1 193 ? -3.049 -2.198 -17.018 1.00 96.50 193 THR A CA 1
ATOM 1517 C C . THR A 1 193 ? -2.881 -1.158 -18.120 1.00 96.50 193 THR A C 1
ATOM 1519 O O . THR A 1 193 ? -2.449 -0.048 -17.838 1.00 96.50 193 THR A O 1
ATOM 1522 N N . TYR A 1 194 ? -3.194 -1.483 -19.382 1.00 96.50 194 TYR A N 1
ATOM 1523 C CA . TYR A 1 194 ? -2.949 -0.613 -20.543 1.00 96.50 194 TYR A CA 1
ATOM 1524 C C . TYR A 1 194 ? -1.481 -0.165 -20.656 1.00 96.50 194 TYR A C 1
ATOM 1526 O O . TYR A 1 194 ? -1.180 0.908 -21.171 1.00 96.50 194 TYR A O 1
ATOM 1534 N N . ASN A 1 195 ? -0.566 -1.007 -20.169 1.00 97.00 195 ASN A N 1
ATOM 1535 C CA . ASN A 1 195 ? 0.865 -0.751 -20.020 1.00 97.00 195 ASN A CA 1
ATOM 1536 C C . ASN A 1 195 ? 1.219 0.389 -19.046 1.00 97.00 195 ASN A C 1
ATOM 1538 O O . ASN A 1 195 ? 2.360 0.841 -19.031 1.00 97.00 195 ASN A O 1
ATOM 1542 N N . PHE A 1 196 ? 0.287 0.825 -18.193 1.00 97.00 196 PHE A N 1
ATOM 1543 C CA . PHE A 1 196 ? 0.590 1.741 -17.096 1.00 97.00 196 PHE A CA 1
ATOM 1544 C C . PHE A 1 196 ? 1.267 1.008 -15.934 1.00 97.00 196 PHE A C 1
ATOM 1546 O O . PHE A 1 196 ? 0.867 -0.101 -15.569 1.00 97.00 196 PHE A O 1
ATOM 1553 N N . ASN A 1 197 ? 2.251 1.667 -15.322 1.00 97.31 197 ASN A N 1
ATOM 1554 C CA . ASN A 1 197 ? 3.007 1.197 -14.160 1.00 97.31 197 ASN A CA 1
ATOM 1555 C C . ASN A 1 197 ? 2.830 2.082 -12.911 1.00 97.31 197 ASN A C 1
ATOM 1557 O O . ASN A 1 197 ? 3.601 1.965 -11.963 1.00 97.31 197 ASN A O 1
ATOM 1561 N N . SER A 1 198 ? 1.834 2.971 -12.889 1.00 97.75 198 SER A N 1
ATOM 1562 C CA . SER A 1 198 ? 1.576 3.836 -11.733 1.00 97.75 198 SER A CA 1
ATOM 1563 C C . SER A 1 198 ? 0.816 3.117 -10.613 1.00 97.75 198 SER A C 1
ATOM 1565 O O . SER A 1 198 ? 0.122 2.125 -10.840 1.00 97.75 198 SER A O 1
ATOM 1567 N N . SER A 1 199 ? 0.896 3.664 -9.397 1.00 98.06 199 SER A N 1
ATOM 1568 C CA . SER A 1 199 ? 0.313 3.097 -8.165 1.00 98.06 199 SER A CA 1
ATOM 1569 C C . SER A 1 199 ? -1.187 2.791 -8.256 1.00 98.06 199 SER A C 1
ATOM 1571 O O . SER A 1 199 ? -1.671 1.787 -7.722 1.00 98.06 199 SER A O 1
ATOM 1573 N N . GLY A 1 200 ? -1.926 3.600 -9.020 1.00 97.81 200 GLY A N 1
ATOM 1574 C CA . GLY A 1 200 ? -3.346 3.372 -9.300 1.00 97.81 200 GLY A CA 1
ATOM 1575 C C . GLY A 1 200 ? -3.645 2.096 -10.099 1.00 97.81 200 GLY A C 1
ATOM 1576 O O . GLY A 1 200 ? -4.812 1.747 -10.249 1.00 97.81 200 GLY A O 1
ATOM 1577 N N . TRP A 1 201 ? -2.624 1.405 -10.617 1.00 98.25 201 TRP A N 1
ATOM 1578 C CA . TRP A 1 201 ? -2.750 0.153 -11.366 1.00 98.25 201 TRP A CA 1
ATOM 1579 C C . TRP A 1 201 ? -2.142 -1.062 -10.670 1.00 98.25 201 TRP A C 1
ATOM 1581 O O . TRP A 1 201 ? -2.563 -2.174 -10.983 1.00 98.25 201 TRP A O 1
ATOM 1591 N N . ASN A 1 202 ? -1.181 -0.864 -9.764 1.00 98.50 202 ASN A N 1
ATOM 1592 C CA . ASN A 1 202 ? -0.416 -1.949 -9.148 1.00 98.50 202 ASN A CA 1
ATOM 1593 C C . ASN A 1 202 ? -0.507 -1.951 -7.612 1.00 98.50 202 ASN A C 1
ATOM 1595 O O . ASN A 1 202 ? -1.152 -2.833 -7.055 1.00 98.50 202 ASN A O 1
ATOM 1599 N N . ALA A 1 203 ? 0.029 -0.952 -6.912 1.00 98.56 203 ALA A N 1
ATOM 1600 C CA . ALA A 1 203 ? 0.018 -0.899 -5.451 1.00 98.56 203 ALA A CA 1
ATOM 1601 C C . ALA A 1 203 ? -1.413 -0.899 -4.883 1.00 98.56 203 ALA A C 1
ATOM 1603 O O . ALA A 1 203 ? -1.698 -1.584 -3.909 1.00 98.56 203 ALA A O 1
ATOM 1604 N N . THR A 1 204 ? -2.351 -0.207 -5.534 1.00 98.38 204 THR A N 1
ATOM 1605 C CA . THR A 1 204 ? -3.776 -0.237 -5.146 1.00 98.38 204 THR A CA 1
ATOM 1606 C C . THR A 1 204 ? -4.445 -1.598 -5.347 1.00 98.38 204 THR A C 1
ATOM 1608 O O . THR A 1 204 ? -5.351 -1.939 -4.590 1.00 98.38 204 THR A O 1
ATOM 1611 N N . GLU A 1 205 ? -4.005 -2.384 -6.332 1.00 98.19 205 GLU A N 1
ATOM 1612 C CA . GLU A 1 205 ? -4.493 -3.748 -6.569 1.00 98.19 205 GLU A CA 1
ATOM 1613 C C . GLU A 1 205 ? -3.974 -4.701 -5.485 1.00 98.19 205 GLU A C 1
ATOM 1615 O O . GLU A 1 205 ? -4.751 -5.459 -4.903 1.00 98.19 205 GLU A O 1
ATOM 1620 N N . LEU A 1 206 ? -2.682 -4.596 -5.150 1.00 98.75 206 LEU A N 1
ATOM 1621 C CA . LEU A 1 206 ? -2.090 -5.291 -4.008 1.00 98.75 206 LEU A CA 1
ATOM 1622 C C . LEU A 1 206 ? -2.854 -4.947 -2.722 1.00 98.75 206 LEU A C 1
ATOM 1624 O O . LEU A 1 206 ? -3.328 -5.841 -2.024 1.00 98.75 206 LEU A O 1
ATOM 1628 N N . ALA A 1 207 ? -3.063 -3.658 -2.449 1.00 98.81 207 ALA A N 1
ATOM 1629 C CA . ALA A 1 207 ? -3.794 -3.208 -1.271 1.00 98.81 207 ALA A CA 1
ATOM 1630 C C . ALA A 1 207 ? -5.226 -3.762 -1.222 1.00 98.81 207 ALA A C 1
ATOM 1632 O O . ALA A 1 207 ? -5.662 -4.234 -0.173 1.00 98.81 207 ALA A O 1
ATOM 1633 N N . ARG A 1 208 ? -5.936 -3.791 -2.359 1.00 98.56 208 ARG A N 1
ATOM 1634 C CA . ARG A 1 208 ? -7.289 -4.359 -2.454 1.00 98.56 208 ARG A CA 1
ATOM 1635 C C . ARG A 1 208 ? -7.313 -5.815 -2.002 1.00 98.56 208 ARG A C 1
ATOM 1637 O O . ARG A 1 208 ? -8.124 -6.179 -1.154 1.00 98.56 208 ARG A O 1
ATOM 1644 N N . LYS A 1 209 ? -6.405 -6.632 -2.540 1.00 98.31 209 LYS A N 1
ATOM 1645 C CA . LYS A 1 209 ? -6.323 -8.065 -2.235 1.00 98.31 209 LYS A CA 1
ATOM 1646 C C . LYS A 1 209 ? -6.013 -8.331 -0.759 1.00 98.31 209 LYS A C 1
ATOM 1648 O O . LYS A 1 209 ? -6.560 -9.279 -0.191 1.00 98.31 209 LYS A O 1
ATOM 1653 N N . ILE A 1 210 ? -5.179 -7.490 -0.137 1.00 98.44 210 ILE A N 1
ATOM 1654 C CA . ILE A 1 210 ? -4.887 -7.548 1.304 1.00 98.44 210 ILE A CA 1
ATOM 1655 C C . ILE A 1 210 ? -6.138 -7.207 2.127 1.00 98.44 210 ILE A C 1
ATOM 1657 O O . ILE A 1 210 ? -6.492 -7.964 3.028 1.00 98.44 210 ILE A O 1
ATOM 1661 N N . VAL A 1 211 ? -6.866 -6.135 1.788 1.00 98.19 211 VAL A N 1
ATOM 1662 C CA . VAL A 1 211 ? -8.124 -5.779 2.477 1.00 98.19 211 VAL A CA 1
ATOM 1663 C C . VAL A 1 211 ? -9.162 -6.899 2.344 1.00 98.19 211 VAL A C 1
ATOM 1665 O O . VAL A 1 211 ? -9.747 -7.318 3.340 1.00 98.19 211 VAL A O 1
ATOM 1668 N N . GLU A 1 212 ? -9.354 -7.449 1.142 1.00 96.19 212 GLU A N 1
ATOM 1669 C CA . GLU A 1 212 ? -10.256 -8.588 0.916 1.00 96.19 212 GLU A CA 1
ATOM 1670 C C . GLU A 1 212 ? -9.854 -9.812 1.752 1.00 96.19 212 GLU A C 1
ATOM 1672 O O . GLU A 1 212 ? -10.719 -10.520 2.260 1.00 96.19 212 GLU A O 1
ATOM 1677 N N . SER A 1 213 ? -8.553 -10.048 1.939 1.00 94.38 213 SER A N 1
ATOM 1678 C CA . SER A 1 213 ? -8.030 -11.124 2.788 1.00 94.38 213 SER A CA 1
ATOM 1679 C C . SER A 1 213 ? -8.450 -10.983 4.246 1.00 94.38 213 SER A C 1
ATOM 1681 O O . SER A 1 213 ? -8.910 -11.951 4.853 1.00 94.38 213 SER A O 1
ATOM 1683 N N . VAL A 1 214 ? -8.331 -9.773 4.792 1.00 93.19 214 VAL A N 1
ATOM 1684 C CA . VAL A 1 214 ? -8.730 -9.464 6.170 1.00 93.19 214 VAL A CA 1
ATOM 1685 C C . VAL A 1 214 ? -10.245 -9.622 6.326 1.00 93.19 214 VAL A C 1
ATOM 1687 O O . VAL A 1 214 ? -10.715 -10.290 7.245 1.00 93.19 214 VAL A O 1
ATOM 1690 N N . VAL A 1 215 ? -11.018 -9.080 5.381 1.00 90.94 215 VAL A N 1
ATOM 1691 C CA . VAL A 1 215 ? -12.489 -9.102 5.410 1.00 90.94 215 VAL A CA 1
ATOM 1692 C C . VAL A 1 215 ? -13.060 -10.518 5.252 1.00 90.94 215 VAL A C 1
ATOM 1694 O O . VAL A 1 215 ? -13.988 -10.895 5.969 1.00 90.94 215 VAL A O 1
ATOM 1697 N N . LEU A 1 216 ? -12.544 -11.320 4.314 1.00 82.94 216 LEU A N 1
ATOM 1698 C CA . LEU A 1 216 ? -13.065 -12.665 4.042 1.00 82.94 216 LEU A CA 1
ATOM 1699 C C . LEU A 1 216 ? -12.803 -13.633 5.199 1.00 82.94 216 LEU A C 1
ATOM 1701 O O . LEU A 1 216 ? -13.708 -14.376 5.575 1.00 82.94 216 LEU A O 1
ATOM 1705 N N . ASN A 1 217 ? -11.605 -13.614 5.786 1.00 70.38 217 ASN A N 1
ATOM 1706 C CA . ASN A 1 217 ? -11.265 -14.525 6.882 1.00 70.38 217 ASN A CA 1
ATOM 1707 C C . ASN A 1 217 ? -12.026 -14.191 8.171 1.00 70.38 217 ASN A C 1
ATOM 1709 O O . ASN A 1 217 ? -12.556 -15.094 8.813 1.00 70.38 217 ASN A O 1
ATOM 1713 N N . ALA A 1 218 ? -12.229 -12.909 8.480 1.00 64.06 218 ALA A N 1
ATOM 1714 C CA . ALA A 1 218 ? -13.059 -12.504 9.614 1.00 64.06 218 ALA A CA 1
ATOM 1715 C C . ALA A 1 218 ? -14.530 -12.962 9.497 1.00 64.06 218 ALA A C 1
ATOM 1717 O O . ALA A 1 218 ? -15.211 -13.145 10.506 1.00 64.06 218 ALA A O 1
ATOM 1718 N N . ASN A 1 219 ? -15.041 -13.166 8.277 1.00 61.81 219 ASN A N 1
ATOM 1719 C CA . ASN A 1 219 ? -16.361 -13.767 8.059 1.00 61.81 219 ASN A CA 1
ATOM 1720 C C . ASN A 1 219 ? -16.359 -15.295 8.238 1.00 61.81 219 ASN A C 1
ATOM 1722 O O . ASN A 1 219 ? -17.400 -15.859 8.578 1.00 61.81 219 ASN A O 1
ATOM 1726 N N . LEU A 1 220 ? -15.227 -15.964 7.994 1.00 53.66 220 LEU A N 1
ATOM 1727 C CA . LEU A 1 220 ? -15.066 -17.405 8.209 1.00 53.66 220 LEU A CA 1
ATOM 1728 C C . LEU A 1 220 ? -14.898 -17.740 9.696 1.00 53.66 220 LEU A C 1
ATOM 1730 O O . LEU A 1 220 ? -15.509 -18.698 10.148 1.00 53.66 220 LEU A O 1
ATOM 1734 N N . ALA A 1 221 ? -14.177 -16.919 10.467 1.00 56.38 221 ALA A N 1
ATOM 1735 C CA . ALA A 1 221 ? -13.996 -17.098 11.914 1.00 56.38 221 ALA A CA 1
ATOM 1736 C C . ALA A 1 221 ? -15.296 -16.956 12.740 1.00 56.38 221 ALA A C 1
ATOM 1738 O O . ALA A 1 221 ? -15.350 -17.363 13.898 1.00 56.38 221 ALA A O 1
ATOM 1739 N N . LYS A 1 222 ? -16.354 -16.370 12.161 1.00 48.41 222 LYS A N 1
ATOM 1740 C CA . LYS A 1 222 ? -17.671 -16.192 12.802 1.00 48.41 222 LYS A CA 1
ATOM 1741 C C . LYS A 1 222 ? -18.658 -17.341 12.566 1.00 48.41 222 LYS A C 1
ATOM 1743 O O . LYS A 1 222 ? -19.774 -17.269 13.082 1.00 48.41 222 LYS A O 1
ATOM 1748 N N . ARG A 1 223 ? -18.305 -18.331 11.743 1.00 40.91 223 ARG A N 1
ATOM 1749 C CA . ARG A 1 223 ? -19.146 -19.496 11.425 1.00 40.91 223 ARG A CA 1
ATOM 1750 C C . ARG A 1 223 ? -18.679 -20.720 12.194 1.00 40.91 223 ARG A C 1
ATOM 1752 O O . ARG A 1 223 ? -19.573 -21.503 12.577 1.00 40.91 223 ARG A O 1
#

pLDDT: mean 88.67, std 17.85, range [34.69, 98.88]

Secondary structure (DSSP, 8-state):
----------------------S-SEEEEEE-S-HHHHHHHHHHHHHHHHHTT-SEEEEEEEETTT--EEEEEEEESSTT--TTTT--B--HHHHHHHT--S-B-HHHHHHHHHHHHTT--HHHHHHHHHHHHTSTTGGG--TT-EEEEEEEEEE-SS-TT-EEEEEEEEEEETTEEEEEEEEEESPPP-GGGTT--STTTTHHHHHHHHHHHHHHHHHHTT-

Foldseek 3Di:
DDDDDDDPPPPPPPPPDPPDPPQFQDKDKDAQDDPQLQVQLVVLLVVLCVVQVFQWKKKWKAFLVVRDGHIMMITHNDHPDRQQQRDWDCQPVLCVLLVHDDTDGLVVSLVSVSVCVVVPDPVSQVVQQCCCVPNLLVLLDDPPKRKGWHKGWAADPVGRVFIKIKIWIWIDDPNTIMTMMIITTRGFADVVNVRDDYNSRRRSNSNNSSVCSVRVVVVVVVD